Protein AF-B8JFE0-F1 (afdb_monomer)

pLDDT: mean 87.52, std 11.38, range [39.78, 98.44]

Sequence (360 aa):
MHTDAPRPRDGLAARLRAAPGTVALAAADLAVFGWVAAHGSTTDPALLARMGALDHARVWDGEPWRLLTAAFLHVGPVHLVWNLAFGVPLCALVERAIGTRRFLAVYVASALGGSAASMLAAMPMSAGASGALFGVAGAMLALYRRAVGSWRAFLASRDIILNGILLVGFALAGLFLPIDGWAHAGGLATGAWLGWIASRPAPRRARAWLPPAAALGLAIALALRPDPRWAANRSELEAMHAALRDGDRTRARAVLDAARARGNDAAGLPYYEGLLLAQEGDLDGALERLRPLASAAQGPAGEEARRALAAVAKRLGVLLVVGDGRPPDPARGRALLDEACGAGDADACRLAADAAALDR

Secondary structure (DSSP, 8-state):
----PPPP---HHHHHHT-HHHHHHHHHHHHHHHHHHHTS-TT-HHHHHHHT-EEHHHHHTT-TTHHHHGGG--SHHHHHHHHHHHHHHHHHHHHHHH-HHHHHHHHHHHHHHHHHHHHHTT-SEE-STHHHHHHHHHHHHHHHHHHT-SHHHHHT-HHHHHHHHHHHHHHHGGGTS---HHHHHHHHHHHHHHHHHHTSPS---GGGGHHHHHHHHHHHHHHTSPPHHHHHHHHHHHHHHHHHHTT-HHHHHHHHHHHHHTT---TTHHHHHHHHHHHHT-HHHHHHHHHHHHHH--SHHHHHHHHHHHHHHHHHHHHHHHTSSS---HHHHHHHHHHHHHTT-HHHHHHHHHHHHHT-

Structure (mmCIF, N/CA/C/O backbone):
data_AF-B8JFE0-F1
#
_entry.id   AF-B8JFE0-F1
#
loop_
_atom_site.group_PDB
_atom_site.id
_atom_site.type_symbol
_atom_site.label_atom_id
_atom_site.label_alt_id
_atom_site.label_comp_id
_atom_site.label_asym_id
_atom_site.label_entity_id
_atom_site.label_seq_id
_atom_site.pdbx_PDB_ins_code
_atom_site.Cartn_x
_atom_site.Cartn_y
_atom_site.Cartn_z
_atom_site.occupancy
_atom_site.B_iso_or_equiv
_atom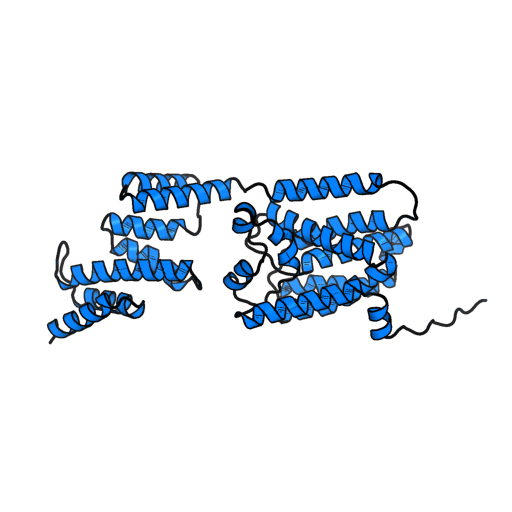_site.auth_seq_id
_atom_site.auth_comp_id
_atom_site.auth_asym_id
_atom_site.auth_atom_id
_atom_site.pdbx_PDB_model_num
ATOM 1 N N . MET A 1 1 ? -17.675 -7.579 53.987 1.00 41.12 1 MET A N 1
ATOM 2 C CA . MET A 1 1 ? -16.436 -7.826 53.221 1.00 41.12 1 MET A CA 1
ATOM 3 C C . MET A 1 1 ? -16.768 -8.875 52.160 1.00 41.12 1 MET A C 1
ATOM 5 O O . MET A 1 1 ? -16.726 -10.059 52.451 1.00 41.12 1 MET A O 1
ATOM 9 N N . HIS A 1 2 ? -17.264 -8.451 50.991 1.00 39.78 2 HIS A N 1
ATOM 10 C CA . HIS A 1 2 ? -17.581 -9.361 49.881 1.00 39.78 2 HIS A CA 1
ATOM 11 C C . HIS A 1 2 ? -16.286 -9.639 49.119 1.00 39.78 2 HIS A C 1
ATOM 13 O O . HIS A 1 2 ? -15.780 -8.782 48.400 1.00 39.78 2 HIS A O 1
ATOM 19 N N . THR A 1 3 ? -15.708 -10.813 49.345 1.00 49.62 3 THR A N 1
ATOM 20 C CA . THR A 1 3 ? -14.633 -11.346 48.515 1.00 49.62 3 THR A CA 1
ATOM 21 C C . THR A 1 3 ? -15.258 -11.826 47.208 1.00 49.62 3 THR A C 1
ATOM 23 O O . THR A 1 3 ? -15.796 -12.931 47.154 1.00 49.62 3 THR A O 1
ATOM 26 N N . ASP A 1 4 ? -15.229 -10.990 46.170 1.00 46.38 4 ASP A N 1
ATOM 27 C CA . ASP A 1 4 ? -15.515 -11.448 44.811 1.00 46.38 4 ASP A CA 1
ATOM 28 C C . ASP A 1 4 ? -14.480 -12.520 44.453 1.00 46.38 4 ASP A C 1
ATOM 30 O O . ASP A 1 4 ? -13.284 -12.243 44.315 1.00 46.38 4 ASP A O 1
ATOM 34 N N . ALA A 1 5 ? -14.935 -13.767 44.348 1.00 41.25 5 ALA A N 1
ATOM 35 C CA . ALA A 1 5 ? -14.116 -14.856 43.846 1.00 41.25 5 ALA A CA 1
ATOM 36 C C . ALA A 1 5 ? -13.637 -14.507 42.422 1.00 41.25 5 ALA A C 1
ATOM 38 O O . ALA A 1 5 ? -14.425 -13.994 41.618 1.00 41.25 5 ALA A O 1
ATOM 39 N N . PRO A 1 6 ? -12.366 -14.771 42.068 1.00 42.66 6 PRO A N 1
ATOM 40 C CA . PRO A 1 6 ? -11.878 -14.512 40.722 1.00 42.66 6 PRO A CA 1
ATOM 41 C C . PRO A 1 6 ? -12.702 -15.333 39.724 1.00 42.66 6 PRO A C 1
ATOM 43 O O . PRO A 1 6 ? -12.689 -16.563 39.761 1.00 42.66 6 PRO A O 1
ATOM 46 N N . ARG A 1 7 ? -13.436 -14.650 38.833 1.00 51.69 7 ARG A N 1
ATOM 47 C CA . ARG A 1 7 ? -14.183 -15.309 37.752 1.00 51.69 7 ARG A CA 1
ATOM 48 C C . ARG A 1 7 ? -13.226 -16.201 36.948 1.00 51.69 7 ARG A C 1
ATOM 50 O O . ARG A 1 7 ? -12.100 -15.762 36.681 1.00 51.69 7 ARG A O 1
ATOM 57 N N . PRO A 1 8 ? -13.647 -17.416 36.546 1.00 47.94 8 PRO A N 1
ATOM 58 C CA . PRO A 1 8 ? -12.818 -18.283 35.726 1.00 47.94 8 PRO A CA 1
ATOM 59 C C . PRO A 1 8 ? -12.344 -17.508 34.497 1.00 47.94 8 PRO A C 1
ATOM 61 O O . PRO A 1 8 ? -13.129 -16.844 33.821 1.00 47.94 8 PRO A O 1
ATOM 64 N N . ARG A 1 9 ? -11.034 -17.533 34.238 1.00 59.94 9 ARG A N 1
ATOM 65 C CA . ARG A 1 9 ? -10.477 -16.917 33.034 1.00 59.94 9 ARG A CA 1
ATOM 66 C C . ARG A 1 9 ? -11.012 -17.698 31.842 1.00 59.94 9 ARG A C 1
ATOM 68 O O . ARG A 1 9 ? -10.552 -18.809 31.600 1.00 59.94 9 ARG A O 1
ATOM 75 N N . ASP A 1 10 ? -11.954 -17.112 31.111 1.00 63.09 10 ASP A N 1
ATOM 76 C CA . ASP A 1 10 ? -12.441 -17.679 29.856 1.00 63.09 10 ASP A CA 1
ATOM 77 C C . ASP A 1 10 ? -11.250 -18.072 28.974 1.00 63.09 10 ASP A C 1
ATOM 79 O O . ASP A 1 10 ? -10.395 -17.231 28.661 1.00 63.09 10 ASP A O 1
ATOM 83 N N . GLY A 1 11 ? -11.182 -19.351 28.597 1.00 70.00 11 GLY A N 1
ATOM 84 C CA . GLY A 1 11 ? -10.153 -19.862 27.696 1.00 70.00 11 GLY A CA 1
ATOM 85 C C . GLY A 1 11 ? -10.197 -19.155 26.338 1.00 70.00 11 GLY A C 1
ATOM 86 O O . GLY A 1 11 ? -11.221 -18.584 25.952 1.00 70.00 11 GLY A O 1
ATOM 87 N N . LEU A 1 12 ? -9.098 -19.212 25.577 1.00 66.06 12 LEU A N 1
ATOM 88 C CA . LEU A 1 12 ? -8.983 -18.568 24.259 1.00 66.06 12 LEU A CA 1
ATOM 89 C C . LEU A 1 12 ? -10.185 -18.880 23.344 1.00 66.06 12 LEU A C 1
ATOM 91 O O . LEU A 1 12 ? -10.749 -17.978 22.734 1.00 66.06 12 LEU A O 1
ATOM 95 N N . ALA A 1 13 ? -10.654 -20.131 23.336 1.00 67.12 13 ALA A N 1
ATOM 96 C CA . ALA A 1 13 ? -11.810 -20.562 22.548 1.00 67.12 13 ALA A CA 1
ATOM 97 C C . ALA A 1 13 ? -13.146 -19.914 22.968 1.00 67.12 13 ALA A C 1
ATOM 99 O O . ALA A 1 13 ? -14.022 -19.705 22.131 1.00 67.12 13 ALA A O 1
ATOM 100 N N . ALA A 1 14 ? -13.342 -19.599 24.251 1.00 70.56 14 ALA A N 1
ATOM 101 C CA . ALA A 1 14 ? -14.526 -18.871 24.716 1.00 70.56 14 ALA A CA 1
ATOM 102 C C . ALA A 1 14 ? -14.433 -17.383 24.338 1.00 70.56 14 ALA A C 1
ATOM 104 O O . ALA A 1 14 ? -15.404 -16.794 23.865 1.00 70.56 14 ALA A O 1
ATOM 105 N N . ARG A 1 15 ? -13.228 -16.805 24.434 1.00 69.94 15 ARG A N 1
ATOM 106 C CA . ARG A 1 15 ? -12.948 -15.420 24.022 1.00 69.94 15 ARG A CA 1
ATOM 107 C C . ARG A 1 15 ? -13.148 -15.187 22.525 1.00 69.94 15 ARG A C 1
ATOM 109 O O . ARG A 1 15 ? -13.632 -14.118 22.166 1.00 69.94 15 ARG A O 1
ATOM 116 N N . LEU A 1 16 ? -12.790 -16.162 21.684 1.00 68.38 16 LEU A N 1
ATOM 117 C CA . LEU A 1 16 ? -12.987 -16.107 20.230 1.00 68.38 16 LEU A CA 1
ATOM 118 C C . LEU A 1 16 ? -14.453 -16.318 19.834 1.00 68.38 16 LEU A C 1
ATOM 120 O O . LEU A 1 16 ? -14.954 -15.609 18.970 1.00 68.38 16 LEU A O 1
ATOM 124 N N . ARG A 1 17 ? -15.182 -17.217 20.513 1.00 76.88 17 ARG A N 1
ATOM 125 C CA . ARG A 1 17 ? -16.634 -17.381 20.298 1.00 76.88 17 ARG A CA 1
ATOM 126 C C . ARG A 1 17 ? -17.432 -16.115 20.620 1.00 76.88 17 ARG A C 1
ATOM 128 O O . ARG A 1 17 ? -18.452 -15.863 19.991 1.00 76.88 17 ARG A O 1
ATOM 135 N N . ALA A 1 18 ? -16.945 -15.302 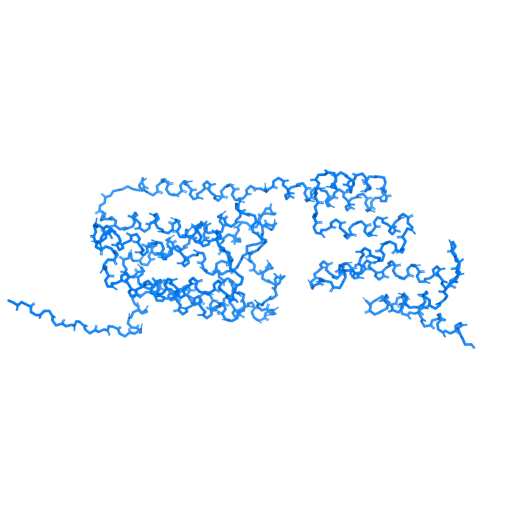21.554 1.00 81.62 18 ALA A N 1
ATOM 136 C CA . ALA A 1 18 ? -17.520 -14.001 21.887 1.00 81.62 18 ALA A CA 1
ATOM 137 C C . ALA A 1 18 ? -17.062 -12.846 20.964 1.00 81.62 18 ALA A C 1
ATOM 139 O O . ALA A 1 18 ? -17.432 -11.701 21.216 1.00 81.62 18 ALA A O 1
ATOM 140 N N . ALA A 1 19 ? -16.252 -13.117 19.932 1.00 93.06 19 ALA A N 1
ATOM 141 C CA . ALA A 1 19 ? -15.690 -12.118 19.017 1.00 93.06 19 ALA A CA 1
ATOM 142 C C . ALA A 1 19 ? -15.761 -12.578 17.537 1.00 93.06 19 ALA A C 1
ATOM 144 O O . ALA A 1 19 ? -14.727 -12.774 16.889 1.00 93.06 19 ALA A O 1
ATOM 145 N N . PRO A 1 20 ? -16.972 -12.809 16.990 1.00 95.50 20 PRO A N 1
ATOM 146 C CA . PRO A 1 20 ? -17.143 -13.359 15.645 1.00 95.50 20 PRO A CA 1
ATOM 147 C C . PRO A 1 20 ? -16.602 -12.448 14.533 1.00 95.50 20 PRO A C 1
ATOM 149 O O . PRO A 1 20 ? -16.110 -12.955 13.529 1.00 95.50 20 PRO A O 1
ATOM 152 N N . GLY A 1 21 ? -16.652 -11.122 14.696 1.00 97.00 21 GLY A N 1
ATOM 153 C CA . GLY A 1 21 ? -16.092 -10.181 13.725 1.00 97.00 21 GLY A CA 1
ATOM 154 C C . GLY A 1 21 ? -14.573 -10.292 13.634 1.00 97.00 21 GLY A C 1
ATOM 155 O O . GLY A 1 21 ? -14.020 -10.310 12.541 1.00 97.00 21 GLY A O 1
ATOM 156 N N . THR A 1 22 ? -13.903 -10.438 14.775 1.00 96.94 22 THR A N 1
ATOM 157 C CA . THR A 1 22 ? -12.457 -10.662 14.855 1.00 96.94 22 THR A CA 1
ATOM 158 C C . THR A 1 22 ? -12.059 -11.958 14.155 1.00 96.94 22 THR A C 1
ATOM 160 O O . THR A 1 22 ? -11.107 -11.968 13.379 1.00 96.94 22 THR A O 1
ATOM 163 N N . VAL A 1 23 ? -12.801 -13.045 14.393 1.00 96.12 23 VAL A N 1
ATOM 164 C CA . VAL A 1 23 ? -12.556 -14.333 13.726 1.00 96.12 23 VAL A CA 1
ATOM 165 C C . VAL A 1 23 ? -12.758 -14.212 12.215 1.00 96.12 23 VAL A C 1
ATOM 167 O O . VAL A 1 23 ? -11.938 -14.720 11.456 1.00 96.12 23 VAL A O 1
ATOM 170 N N . ALA A 1 24 ? -13.806 -13.513 11.772 1.00 97.31 24 ALA A N 1
ATOM 171 C CA . ALA A 1 24 ? -14.071 -13.300 10.352 1.00 97.31 24 ALA A CA 1
ATOM 172 C C . ALA A 1 24 ? -12.956 -12.498 9.658 1.00 97.31 24 ALA A C 1
ATOM 174 O O . ALA A 1 24 ? -12.540 -12.872 8.565 1.00 97.31 24 ALA A O 1
ATOM 175 N N . LEU A 1 25 ? -12.441 -11.441 10.297 1.00 98.06 25 LEU A N 1
ATOM 176 C CA . LEU A 1 25 ? -11.322 -10.654 9.765 1.00 98.06 25 LEU A CA 1
ATOM 177 C C . LEU A 1 25 ? -10.040 -11.489 9.670 1.00 98.06 25 LEU A C 1
ATOM 179 O O . LEU A 1 25 ? -9.431 -11.541 8.609 1.00 98.06 25 LEU A O 1
ATOM 183 N N . ALA A 1 26 ? -9.688 -12.226 10.728 1.00 97.44 26 ALA A N 1
ATOM 184 C CA . ALA A 1 26 ? -8.517 -13.103 10.712 1.00 97.44 26 ALA A CA 1
ATOM 185 C C . ALA A 1 26 ? -8.624 -14.207 9.644 1.00 97.44 26 ALA A C 1
ATOM 187 O O . ALA A 1 26 ? -7.642 -14.535 8.980 1.00 97.44 26 ALA A O 1
ATOM 188 N N . ALA A 1 27 ? -9.819 -14.775 9.457 1.00 97.81 27 ALA A N 1
ATOM 189 C CA . ALA A 1 27 ? -10.074 -15.748 8.399 1.00 97.81 27 ALA A CA 1
ATOM 190 C C . ALA A 1 27 ? -9.943 -15.122 7.001 1.00 97.81 27 ALA A C 1
ATOM 192 O O . ALA A 1 27 ? -9.392 -15.762 6.107 1.00 97.81 27 ALA A O 1
ATOM 193 N N . ALA A 1 28 ? -10.405 -13.881 6.817 1.00 98.31 28 ALA A N 1
ATOM 194 C CA . ALA A 1 28 ? -10.238 -13.147 5.566 1.00 98.31 28 ALA A CA 1
ATOM 195 C C . ALA A 1 28 ? -8.756 -12.879 5.261 1.00 98.31 28 ALA A C 1
ATOM 197 O O . ALA A 1 28 ? -8.324 -13.148 4.144 1.00 98.31 28 ALA A O 1
ATOM 198 N N . ASP A 1 29 ? -7.966 -12.446 6.249 1.00 98.19 29 ASP A N 1
ATOM 199 C CA . ASP A 1 29 ? -6.522 -12.224 6.088 1.00 98.19 29 ASP A CA 1
ATOM 200 C C . ASP A 1 29 ? -5.792 -13.512 5.679 1.00 98.19 29 ASP A C 1
ATOM 202 O O . ASP A 1 29 ? -4.992 -13.511 4.743 1.00 98.19 29 ASP A O 1
ATOM 206 N N . LEU A 1 30 ? -6.106 -14.637 6.334 1.00 98.44 30 LEU A N 1
ATOM 207 C CA . LEU A 1 30 ? -5.549 -15.950 5.991 1.00 98.44 30 LEU A CA 1
ATOM 208 C C . LEU A 1 30 ? -5.950 -16.396 4.578 1.00 98.44 30 LEU A C 1
ATOM 210 O O . LEU A 1 30 ? -5.107 -16.893 3.830 1.00 98.44 30 LEU A O 1
ATOM 214 N N . ALA A 1 31 ? -7.219 -16.219 4.205 1.00 98.44 31 ALA A N 1
ATOM 215 C CA . ALA A 1 31 ? -7.728 -16.607 2.893 1.00 98.44 31 ALA A CA 1
ATOM 216 C C . ALA A 1 31 ? -7.100 -15.772 1.768 1.00 98.44 31 ALA A C 1
ATOM 218 O O . ALA A 1 31 ? -6.641 -16.331 0.773 1.00 98.44 31 ALA A O 1
ATOM 219 N N . VAL A 1 32 ? -7.029 -14.448 1.940 1.00 98.31 32 VAL A N 1
ATOM 220 C CA . VAL A 1 32 ? -6.398 -13.540 0.973 1.00 98.31 32 VAL A CA 1
ATOM 221 C C . VAL A 1 32 ? -4.905 -13.833 0.866 1.00 98.31 32 VAL A C 1
ATOM 223 O O . VAL A 1 32 ? -4.391 -13.937 -0.245 1.00 98.31 32 VAL A O 1
ATOM 226 N N . PHE A 1 33 ? -4.208 -14.050 1.984 1.00 98.31 33 PHE A N 1
ATOM 227 C CA . PHE A 1 33 ? -2.795 -14.422 1.948 1.00 98.31 33 PHE A CA 1
ATOM 228 C C . PHE A 1 33 ? -2.559 -15.743 1.207 1.00 98.31 33 PHE A C 1
ATOM 230 O O . PHE A 1 33 ? -1.674 -15.816 0.356 1.00 98.31 33 PHE A O 1
ATOM 237 N N . GLY A 1 34 ? -3.373 -16.768 1.481 1.00 98.25 34 GLY A N 1
ATOM 238 C CA . GLY A 1 34 ? -3.313 -18.048 0.773 1.00 98.25 34 GLY A CA 1
ATOM 239 C C . GLY A 1 34 ? -3.573 -17.897 -0.727 1.00 98.25 34 GLY A C 1
ATOM 240 O O . GLY A 1 34 ? -2.874 -18.501 -1.539 1.00 98.25 34 GLY A O 1
ATOM 241 N N . TRP A 1 35 ? -4.521 -17.038 -1.107 1.00 98.00 35 TRP A N 1
ATOM 242 C CA . TRP A 1 35 ? -4.798 -16.728 -2.506 1.00 98.00 35 TRP A CA 1
ATOM 243 C C . TRP A 1 35 ? -3.618 -16.030 -3.196 1.00 98.00 35 TRP A C 1
ATOM 245 O O . TRP A 1 35 ? -3.235 -16.444 -4.288 1.00 98.00 35 TRP A O 1
ATOM 255 N N . VAL A 1 36 ? -2.982 -15.038 -2.562 1.00 97.69 36 VAL A N 1
ATOM 256 C CA . VAL A 1 36 ? -1.777 -14.385 -3.110 1.00 97.69 36 VAL A CA 1
ATOM 257 C C . VAL A 1 36 ? -0.631 -15.389 -3.251 1.00 97.69 36 VAL A C 1
ATOM 259 O O . VAL A 1 36 ? -0.017 -15.457 -4.313 1.00 97.69 36 VAL A O 1
ATOM 262 N N . ALA A 1 37 ? -0.381 -16.203 -2.220 1.00 97.50 37 ALA A N 1
ATOM 263 C CA . ALA A 1 37 ? 0.673 -17.218 -2.225 1.00 97.50 37 ALA A CA 1
ATOM 264 C C . ALA A 1 37 ? 0.486 -18.271 -3.332 1.00 97.50 37 ALA A C 1
ATOM 266 O O . ALA A 1 37 ? 1.465 -18.782 -3.869 1.00 97.50 37 ALA A O 1
ATOM 267 N N . ALA A 1 38 ? -0.760 -18.565 -3.718 1.00 97.75 38 ALA A N 1
ATOM 268 C CA . ALA A 1 38 ? -1.062 -19.462 -4.832 1.00 97.75 38 ALA A CA 1
ATOM 269 C C . ALA A 1 38 ? -0.737 -18.863 -6.218 1.00 97.75 38 ALA A C 1
ATOM 271 O O . ALA A 1 38 ? -0.628 -19.610 -7.187 1.00 97.75 38 ALA A O 1
ATOM 272 N N . HIS A 1 39 ? -0.576 -17.538 -6.326 1.00 95.56 39 HIS A N 1
ATOM 273 C CA . HIS A 1 39 ? -0.304 -16.824 -7.584 1.00 95.56 39 HIS A CA 1
ATOM 274 C C . HIS A 1 39 ? 1.134 -16.288 -7.691 1.00 95.56 39 HIS A C 1
ATOM 276 O O . HIS A 1 39 ? 1.473 -15.646 -8.687 1.00 95.56 39 HIS A O 1
ATOM 282 N N . GLY A 1 40 ? 1.982 -16.529 -6.687 1.00 93.25 40 GLY A N 1
ATOM 283 C CA . GLY A 1 40 ? 3.392 -16.146 -6.700 1.00 93.25 40 GLY A CA 1
ATOM 284 C C . GLY A 1 40 ? 3.927 -15.758 -5.323 1.00 93.25 40 GLY A C 1
ATOM 285 O O . GLY A 1 40 ? 3.359 -16.098 -4.286 1.00 93.25 40 GLY A O 1
ATOM 286 N N . SER A 1 41 ? 5.051 -15.039 -5.307 1.00 93.00 41 SER A N 1
ATOM 287 C CA . SER A 1 41 ? 5.681 -14.627 -4.053 1.00 93.00 41 SER A CA 1
ATOM 288 C C . SER A 1 41 ? 4.877 -13.535 -3.346 1.00 93.00 41 SER A C 1
ATOM 290 O O . SER A 1 41 ? 4.704 -12.439 -3.868 1.00 93.00 41 SER A O 1
ATOM 292 N N . THR A 1 42 ? 4.493 -13.771 -2.090 1.00 93.50 42 THR A N 1
ATOM 293 C CA . THR A 1 42 ? 3.857 -12.760 -1.217 1.00 93.50 42 THR A CA 1
ATOM 294 C C . THR A 1 42 ? 4.773 -11.585 -0.850 1.00 93.50 42 THR A C 1
ATOM 296 O O . THR A 1 42 ? 4.348 -10.673 -0.147 1.00 93.50 42 THR A O 1
ATOM 299 N N . THR A 1 43 ? 6.041 -11.618 -1.269 1.00 91.31 43 THR A N 1
ATOM 300 C CA . THR A 1 43 ? 6.989 -10.505 -1.128 1.00 91.31 43 THR A CA 1
ATOM 301 C C . THR A 1 43 ? 7.239 -9.765 -2.442 1.00 91.31 43 THR A C 1
ATOM 303 O O . THR A 1 43 ? 7.965 -8.778 -2.418 1.00 91.31 43 THR A O 1
ATOM 306 N N . ASP A 1 44 ? 6.653 -10.202 -3.567 1.00 86.12 44 ASP A N 1
ATOM 307 C CA . ASP A 1 44 ? 6.744 -9.509 -4.858 1.00 86.12 44 ASP A CA 1
ATOM 308 C C . ASP A 1 44 ? 5.833 -8.262 -4.864 1.00 86.12 44 ASP A C 1
ATOM 310 O O . ASP A 1 44 ? 4.601 -8.399 -4.839 1.00 86.12 44 ASP A O 1
ATOM 314 N N . PRO A 1 45 ? 6.398 -7.039 -4.936 1.00 84.50 45 PRO A N 1
ATOM 315 C CA . PRO A 1 45 ? 5.619 -5.806 -4.988 1.00 84.50 45 PRO A CA 1
ATOM 316 C C . PRO A 1 45 ? 4.669 -5.742 -6.188 1.00 84.50 45 PRO A C 1
ATOM 318 O O . PRO A 1 45 ? 3.556 -5.237 -6.058 1.00 84.50 45 PRO A O 1
ATOM 321 N N . ALA A 1 46 ? 5.067 -6.284 -7.344 1.00 83.69 46 ALA A N 1
ATOM 322 C CA . ALA A 1 46 ? 4.252 -6.240 -8.553 1.00 83.69 46 ALA A CA 1
ATOM 323 C C . ALA A 1 46 ? 3.016 -7.138 -8.420 1.00 83.69 46 ALA A C 1
ATOM 325 O O . ALA A 1 46 ? 1.917 -6.745 -8.821 1.00 83.69 46 ALA A O 1
ATOM 326 N N . LEU A 1 47 ? 3.169 -8.333 -7.838 1.00 86.94 47 LEU A N 1
ATOM 327 C CA . LEU A 1 47 ? 2.039 -9.193 -7.499 1.00 86.94 47 LEU A CA 1
ATOM 328 C C . LEU A 1 47 ? 1.103 -8.500 -6.506 1.00 86.94 47 LEU A C 1
ATOM 330 O O . LEU A 1 47 ? -0.091 -8.410 -6.776 1.00 86.94 47 LEU A O 1
ATOM 334 N N . LEU A 1 48 ? 1.621 -7.957 -5.403 1.00 93.62 48 LEU A N 1
ATOM 335 C CA . LEU A 1 48 ? 0.803 -7.264 -4.401 1.00 93.62 48 LEU A CA 1
ATOM 336 C C . LEU A 1 48 ? 0.037 -6.071 -4.999 1.00 93.62 48 LEU A C 1
ATOM 338 O O . LEU A 1 48 ? -1.163 -5.921 -4.752 1.00 93.62 48 LEU A O 1
ATOM 342 N N . ALA A 1 49 ? 0.684 -5.271 -5.851 1.00 90.62 49 ALA A N 1
ATOM 343 C CA . ALA A 1 49 ? 0.038 -4.190 -6.589 1.00 90.62 49 ALA A CA 1
ATOM 344 C C . ALA A 1 49 ? -1.082 -4.714 -7.503 1.00 90.62 49 ALA A C 1
ATOM 346 O O . ALA A 1 49 ? -2.174 -4.141 -7.532 1.00 90.62 49 ALA A O 1
ATOM 347 N N . ARG A 1 50 ? -0.884 -5.838 -8.209 1.00 92.69 50 ARG A N 1
ATOM 348 C CA . ARG A 1 50 ? -1.959 -6.485 -8.988 1.00 92.69 50 ARG A CA 1
ATOM 349 C C . ARG A 1 50 ? -3.117 -6.957 -8.111 1.00 92.69 50 ARG A C 1
ATOM 351 O O . ARG A 1 50 ? -4.263 -6.742 -8.492 1.00 92.69 50 ARG A O 1
ATOM 358 N N . MET A 1 51 ? -2.818 -7.511 -6.940 1.00 95.31 51 MET A N 1
ATOM 359 C CA . MET A 1 51 ? -3.796 -8.104 -6.023 1.00 95.31 51 MET A CA 1
ATOM 360 C C . MET A 1 51 ? -4.560 -7.090 -5.157 1.00 95.31 51 MET A C 1
ATOM 362 O O . MET A 1 51 ? -5.455 -7.482 -4.412 1.00 95.31 51 MET A O 1
ATOM 366 N N . GLY A 1 52 ? -4.258 -5.792 -5.269 1.00 96.38 52 GLY A N 1
ATOM 367 C CA . GLY A 1 52 ? -5.038 -4.730 -4.623 1.00 96.38 52 GLY A CA 1
ATOM 368 C C . GLY A 1 52 ? -4.336 -4.012 -3.472 1.00 96.38 52 GLY A C 1
ATOM 369 O O . GLY A 1 52 ? -5.027 -3.434 -2.631 1.00 96.38 52 GLY A O 1
ATOM 370 N N . ALA A 1 53 ? -2.998 -4.046 -3.412 1.00 96.31 53 ALA A N 1
ATOM 371 C CA . ALA A 1 53 ? -2.234 -3.206 -2.489 1.00 96.31 53 ALA A CA 1
ATOM 372 C C . ALA A 1 53 ? -2.532 -1.723 -2.751 1.00 96.31 53 ALA A C 1
ATOM 374 O O . ALA A 1 53 ? -2.992 -1.350 -3.838 1.00 96.31 53 ALA A O 1
ATOM 375 N N . LEU A 1 54 ? -2.281 -0.871 -1.760 1.00 96.19 54 LEU A N 1
ATOM 376 C CA . LEU A 1 54 ? -2.485 0.567 -1.872 1.00 96.19 54 LEU A CA 1
ATOM 377 C C . LEU A 1 54 ? -1.370 1.165 -2.731 1.00 96.19 54 LEU A C 1
ATOM 379 O O . LEU A 1 54 ? -0.390 1.697 -2.225 1.00 96.19 54 LEU A O 1
ATOM 383 N N . ASP A 1 55 ? -1.521 1.002 -4.037 1.00 92.06 55 ASP A N 1
ATOM 384 C CA . ASP A 1 55 ? -0.718 1.625 -5.077 1.00 92.06 55 ASP A CA 1
ATOM 385 C C . ASP A 1 55 ? -1.360 2.970 -5.430 1.00 92.06 55 ASP A C 1
ATOM 387 O O . ASP A 1 55 ? -2.522 3.028 -5.847 1.00 92.06 55 ASP A O 1
ATOM 391 N N . HIS A 1 56 ? -0.613 4.051 -5.215 1.00 90.19 56 HIS A N 1
ATOM 392 C CA . HIS A 1 56 ? -1.143 5.407 -5.302 1.00 90.19 56 HIS A CA 1
ATOM 393 C C . HIS A 1 56 ? -1.509 5.809 -6.726 1.00 90.19 56 HIS A C 1
ATOM 395 O O . HIS A 1 56 ? -2.577 6.381 -6.951 1.00 90.19 56 HIS A O 1
ATOM 401 N N . ALA A 1 57 ? -0.659 5.437 -7.681 1.00 85.12 57 ALA A N 1
ATOM 402 C CA . ALA A 1 57 ? -0.899 5.651 -9.097 1.00 85.12 57 ALA A CA 1
ATOM 403 C C . ALA A 1 57 ? -2.223 5.012 -9.518 1.00 85.12 57 ALA A C 1
ATOM 405 O O . ALA A 1 57 ? -3.095 5.682 -10.072 1.00 85.12 57 ALA A O 1
ATOM 406 N N . ARG A 1 58 ? -2.427 3.743 -9.146 1.00 89.38 58 ARG A N 1
ATOM 407 C CA . ARG A 1 58 ? -3.646 3.009 -9.505 1.00 89.38 58 ARG A CA 1
ATOM 408 C C . ARG A 1 58 ? -4.895 3.567 -8.831 1.00 89.38 58 ARG A C 1
ATOM 410 O O . ARG A 1 58 ? -5.956 3.590 -9.449 1.00 89.38 58 ARG A O 1
ATOM 417 N N . VAL A 1 59 ? -4.798 4.062 -7.594 1.00 92.94 59 VAL A N 1
ATOM 418 C CA . VAL A 1 59 ? -5.926 4.768 -6.959 1.00 92.94 59 VAL A CA 1
ATOM 419 C C . VAL A 1 59 ? -6.324 5.995 -7.779 1.00 92.94 59 VAL A C 1
ATOM 421 O O . VAL A 1 59 ? -7.506 6.174 -8.077 1.00 92.94 59 VAL A O 1
ATOM 424 N N . TRP A 1 60 ? -5.351 6.810 -8.188 1.00 90.81 60 TRP A N 1
ATOM 425 C CA . TRP A 1 60 ? -5.591 7.997 -9.012 1.00 90.81 60 TRP A CA 1
ATOM 426 C C . TRP A 1 60 ? -5.987 7.685 -10.462 1.00 90.81 60 TRP A C 1
ATOM 428 O O . TRP A 1 60 ? -6.536 8.561 -11.131 1.00 90.81 60 TRP A O 1
ATOM 438 N N . ASP A 1 61 ? -5.757 6.458 -10.934 1.00 88.25 61 ASP A N 1
ATOM 439 C CA . ASP A 1 61 ? -6.256 5.923 -12.211 1.00 88.25 61 ASP A CA 1
ATOM 440 C C . ASP A 1 61 ? -7.666 5.308 -12.102 1.00 88.25 61 ASP A C 1
ATOM 442 O O . ASP A 1 61 ? -8.170 4.710 -13.051 1.00 88.25 61 ASP A O 1
ATOM 446 N N . GLY A 1 62 ? -8.345 5.487 -10.965 1.00 90.81 62 GLY A N 1
ATOM 447 C CA . GLY A 1 62 ? -9.739 5.077 -10.798 1.00 90.81 62 GLY A CA 1
ATOM 448 C C . GLY A 1 62 ? -9.923 3.745 -10.081 1.00 90.81 62 GLY A C 1
ATOM 449 O O . GLY A 1 62 ? -10.984 3.138 -10.216 1.00 90.81 62 GLY A O 1
ATOM 450 N N . GLU A 1 63 ? -8.947 3.319 -9.270 1.00 95.88 63 GLU A N 1
ATOM 451 C CA . GLU A 1 63 ? -9.035 2.113 -8.439 1.00 95.88 63 GLU A CA 1
ATOM 452 C C . GLU A 1 63 ? -9.228 2.393 -6.927 1.00 95.88 63 GLU A C 1
ATOM 454 O O . GLU A 1 63 ? -8.434 1.934 -6.098 1.00 95.88 63 GLU A O 1
ATOM 459 N N . PRO A 1 64 ? -10.284 3.120 -6.494 1.00 96.25 64 PRO A N 1
ATOM 460 C CA . PRO A 1 64 ? -10.448 3.553 -5.102 1.00 96.25 64 PRO A CA 1
ATOM 461 C C . PRO A 1 64 ? -10.705 2.404 -4.117 1.00 96.25 64 PRO A C 1
ATOM 463 O O . PRO A 1 64 ? -10.526 2.574 -2.912 1.00 96.25 64 PRO A O 1
ATOM 466 N N . TRP A 1 65 ? -11.103 1.218 -4.594 1.00 97.19 65 TRP A N 1
ATOM 467 C CA . TRP A 1 65 ? -11.288 0.034 -3.744 1.00 97.19 65 TRP A CA 1
ATOM 468 C C . TRP A 1 65 ? -9.994 -0.396 -3.040 1.00 97.19 65 TRP A C 1
ATOM 470 O O . TRP A 1 65 ? -10.061 -1.008 -1.972 1.00 97.19 65 TRP A O 1
ATOM 480 N N . ARG A 1 66 ? -8.828 0.002 -3.571 1.00 97.62 66 ARG A N 1
ATOM 481 C CA . ARG A 1 66 ? -7.507 -0.205 -2.958 1.00 97.62 66 ARG A CA 1
ATOM 482 C C . ARG A 1 66 ? -7.384 0.380 -1.560 1.00 97.62 66 ARG A C 1
ATOM 484 O O . ARG A 1 66 ? -6.683 -0.194 -0.733 1.00 97.62 66 ARG A O 1
ATOM 491 N N . LEU A 1 67 ? -8.127 1.453 -1.266 1.00 97.38 67 LEU A N 1
ATOM 492 C CA . LEU A 1 67 ? -8.194 2.048 0.071 1.00 97.38 67 LEU A CA 1
ATOM 493 C C . LEU A 1 67 ? -8.648 1.043 1.139 1.00 97.38 67 LEU A C 1
ATOM 495 O O . LEU A 1 67 ? -8.297 1.204 2.306 1.00 97.38 67 LEU A O 1
ATOM 499 N N . LEU A 1 68 ? -9.424 0.023 0.754 1.00 97.69 68 LEU A N 1
ATOM 500 C CA . LEU A 1 68 ? -9.899 -1.020 1.658 1.00 97.69 68 LEU A CA 1
ATOM 501 C C . LEU A 1 68 ? -9.216 -2.371 1.420 1.00 97.69 68 LEU A C 1
ATOM 503 O O . LEU A 1 68 ? -8.856 -3.032 2.391 1.00 97.69 68 LEU A O 1
ATOM 507 N N . THR A 1 69 ? -9.019 -2.797 0.168 1.00 97.56 69 THR A N 1
ATOM 508 C CA . THR A 1 69 ? -8.448 -4.127 -0.124 1.00 97.56 69 THR A CA 1
ATOM 509 C C . THR A 1 69 ? -7.021 -4.282 0.394 1.00 97.56 69 THR A C 1
ATOM 511 O O . THR A 1 69 ? -6.649 -5.371 0.827 1.00 97.56 69 THR A O 1
ATOM 514 N N . ALA A 1 70 ? -6.247 -3.192 0.435 1.00 97.00 70 ALA A N 1
ATOM 515 C CA . ALA A 1 70 ? -4.888 -3.195 0.966 1.00 97.00 70 ALA A CA 1
ATOM 516 C C . ALA A 1 70 ? -4.805 -3.670 2.427 1.00 97.00 70 ALA A C 1
ATOM 518 O O . ALA A 1 70 ? -3.783 -4.228 2.823 1.00 97.00 70 ALA A O 1
ATOM 519 N N . ALA A 1 71 ? -5.884 -3.515 3.206 1.00 97.38 71 ALA A N 1
ATOM 520 C CA . ALA A 1 71 ? -5.944 -3.948 4.600 1.00 97.38 71 ALA A CA 1
ATOM 521 C C . ALA A 1 71 ? -5.949 -5.477 4.780 1.00 97.38 71 ALA A C 1
ATOM 523 O O . ALA A 1 71 ? -5.744 -5.938 5.894 1.00 97.38 71 ALA A O 1
ATOM 524 N N . PHE A 1 72 ? -6.173 -6.256 3.718 1.00 97.69 72 PHE A N 1
ATOM 525 C CA . PHE A 1 72 ? -6.215 -7.725 3.779 1.00 97.69 72 PHE A CA 1
ATOM 526 C C . PHE A 1 72 ? -4.985 -8.392 3.140 1.00 97.69 72 PHE A C 1
ATOM 528 O O . PHE A 1 72 ? -4.785 -9.601 3.252 1.00 97.69 72 PHE A O 1
ATOM 535 N N . LEU A 1 73 ? -4.133 -7.613 2.470 1.00 97.25 73 LEU A N 1
ATOM 536 C CA . LEU A 1 73 ? -2.896 -8.096 1.857 1.00 97.25 73 LEU A CA 1
ATOM 537 C C . LEU A 1 73 ? -1.742 -8.023 2.852 1.00 97.25 73 LEU A C 1
ATOM 539 O O . LEU A 1 73 ? -1.673 -7.090 3.638 1.00 97.25 73 LEU A O 1
ATOM 543 N N . HIS A 1 74 ? -0.807 -8.970 2.798 1.00 95.50 74 HIS A N 1
ATOM 544 C CA . HIS A 1 74 ? 0.335 -9.004 3.713 1.00 95.50 74 HIS A CA 1
ATOM 545 C C . HIS A 1 74 ? 1.636 -9.312 2.968 1.00 95.50 74 HIS A C 1
ATOM 547 O O . HIS A 1 74 ? 1.696 -10.222 2.142 1.00 95.50 74 HIS A O 1
ATOM 553 N N . VAL A 1 75 ? 2.683 -8.551 3.295 1.00 93.31 75 VAL A N 1
ATOM 554 C CA . VAL A 1 75 ? 4.031 -8.700 2.726 1.00 93.31 75 VAL A CA 1
ATOM 555 C C . VAL A 1 75 ? 4.778 -9.827 3.440 1.00 93.31 75 VAL A C 1
ATOM 557 O O . VAL A 1 75 ? 5.413 -9.617 4.473 1.00 93.31 75 VAL A O 1
ATOM 560 N N . GLY A 1 76 ? 4.698 -11.036 2.893 1.00 93.25 76 GLY A N 1
ATOM 561 C CA . GLY A 1 76 ? 5.357 -12.213 3.455 1.00 93.25 76 GLY A CA 1
ATOM 562 C C . GLY A 1 76 ? 4.701 -12.789 4.726 1.00 93.25 76 GLY A C 1
ATOM 563 O O . GLY A 1 76 ? 3.864 -12.152 5.374 1.00 93.25 76 GLY A O 1
ATOM 564 N N . PRO A 1 77 ? 5.091 -14.017 5.116 1.00 94.75 77 PRO A N 1
ATOM 565 C CA . PRO A 1 77 ? 4.444 -14.755 6.203 1.00 94.75 77 PRO A CA 1
ATOM 566 C C . PRO A 1 77 ? 4.702 -14.147 7.586 1.00 94.75 77 PRO A C 1
ATOM 568 O O . PRO A 1 77 ? 3.811 -14.156 8.432 1.00 94.75 77 PRO A O 1
ATOM 571 N N . VAL A 1 78 ? 5.891 -13.579 7.821 1.00 92.50 78 VAL A N 1
ATOM 572 C CA . VAL A 1 78 ? 6.232 -12.942 9.107 1.00 92.50 78 VAL A CA 1
ATOM 573 C C . VAL A 1 78 ? 5.301 -11.765 9.388 1.00 92.50 78 VAL A C 1
ATOM 575 O O . VAL A 1 78 ? 4.789 -11.642 10.498 1.00 92.50 78 VAL A O 1
ATOM 578 N N . HIS A 1 79 ? 5.022 -10.940 8.375 1.00 92.44 79 HIS A N 1
ATOM 579 C CA . HIS A 1 79 ? 4.130 -9.795 8.519 1.00 92.44 79 HIS A CA 1
ATOM 580 C C . HIS A 1 79 ? 2.694 -10.229 8.852 1.00 92.44 79 HIS A C 1
ATOM 582 O O . HIS A 1 79 ? 2.078 -9.656 9.754 1.00 92.44 79 HIS A O 1
ATOM 588 N N . LEU A 1 80 ? 2.177 -11.272 8.191 1.00 95.25 80 LEU A N 1
ATOM 589 C CA . LEU A 1 80 ? 0.863 -11.842 8.509 1.00 95.25 80 LEU A CA 1
ATOM 590 C C . LEU A 1 80 ? 0.810 -12.377 9.943 1.00 95.25 80 LEU A C 1
ATOM 592 O O . LEU A 1 80 ? -0.079 -12.008 10.707 1.00 95.25 80 LEU A O 1
ATOM 596 N N . VAL A 1 81 ? 1.772 -13.222 10.325 1.00 94.38 81 VAL A N 1
ATOM 597 C CA . VAL A 1 81 ? 1.819 -13.821 11.667 1.00 94.38 81 VAL A CA 1
ATOM 598 C C . VAL A 1 81 ? 1.861 -12.737 12.739 1.00 94.38 81 VAL A C 1
ATOM 600 O O . VAL A 1 81 ? 1.153 -12.850 13.737 1.00 94.38 81 VAL A O 1
ATOM 603 N N . TRP A 1 82 ? 2.620 -11.662 12.523 1.00 90.75 82 TRP A N 1
ATOM 604 C CA . TRP A 1 82 ? 2.694 -10.548 13.468 1.00 90.75 82 TRP A CA 1
ATOM 605 C C . TRP A 1 82 ? 1.359 -9.803 13.607 1.00 90.75 82 TRP A C 1
ATOM 607 O O . TRP A 1 82 ? 0.916 -9.538 14.727 1.00 90.75 82 TRP A O 1
ATOM 617 N N . ASN A 1 83 ? 0.676 -9.519 12.490 1.00 92.50 83 ASN A N 1
ATOM 618 C CA . ASN A 1 83 ? -0.651 -8.892 12.520 1.00 92.50 83 ASN A CA 1
ATOM 619 C C . ASN A 1 83 ? -1.673 -9.781 13.230 1.00 92.50 83 ASN A C 1
ATOM 621 O O . ASN A 1 83 ? -2.437 -9.284 14.052 1.00 92.50 83 ASN A O 1
ATOM 625 N N . LEU A 1 84 ? -1.655 -11.093 12.994 1.00 94.06 84 LEU A N 1
ATOM 626 C CA . LEU A 1 84 ? -2.573 -12.015 13.660 1.00 94.06 84 LEU A CA 1
ATOM 627 C C . LEU A 1 84 ? -2.258 -12.160 15.157 1.00 94.06 84 LEU A C 1
ATOM 629 O O . LEU A 1 84 ? -3.168 -12.075 15.983 1.00 94.06 84 LEU A O 1
ATOM 633 N N . ALA A 1 85 ? -0.985 -12.334 15.523 1.00 90.62 85 ALA A N 1
ATOM 634 C CA . ALA A 1 85 ? -0.559 -12.586 16.900 1.00 90.62 85 ALA A CA 1
ATOM 635 C C . ALA A 1 85 ? -0.902 -11.428 17.849 1.00 90.62 85 ALA A C 1
ATOM 637 O O . ALA A 1 85 ? -1.367 -11.662 18.965 1.00 90.62 85 ALA A O 1
ATOM 638 N N . PHE A 1 86 ? -0.711 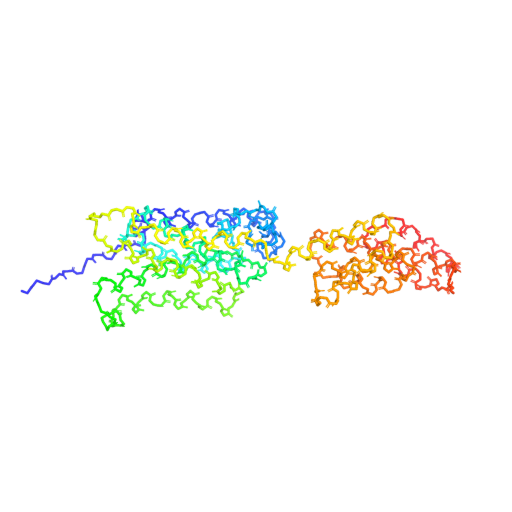-10.184 17.402 1.00 87.69 86 PHE A N 1
ATOM 639 C CA . PHE A 1 86 ? -0.980 -8.993 18.213 1.00 87.69 86 PHE A CA 1
ATOM 640 C C . PHE A 1 86 ? -2.347 -8.361 17.918 1.00 87.69 86 PHE A C 1
ATOM 642 O O . PHE A 1 86 ? -2.980 -7.813 18.824 1.00 87.69 86 PHE A O 1
ATOM 649 N N . GLY A 1 87 ? -2.840 -8.474 16.684 1.00 91.06 87 GLY A N 1
ATOM 650 C CA . GLY A 1 87 ? -4.111 -7.901 16.249 1.00 91.06 87 GLY A CA 1
ATOM 651 C C . GLY A 1 87 ? -5.329 -8.673 16.742 1.00 91.06 87 GLY A C 1
ATOM 652 O O . GLY A 1 87 ? -6.245 -8.057 17.277 1.00 91.06 87 GLY A O 1
ATOM 653 N N . VAL A 1 88 ? -5.348 -10.009 16.655 1.00 92.69 88 VAL A N 1
ATOM 654 C CA . VAL A 1 88 ? -6.521 -10.811 17.067 1.00 92.69 88 VAL A CA 1
ATOM 655 C C . VAL A 1 88 ? -6.896 -10.589 18.541 1.00 92.69 88 VAL A C 1
ATOM 657 O O . VAL A 1 88 ? -8.073 -10.332 18.816 1.00 92.69 88 VAL A O 1
ATOM 660 N N . PRO A 1 89 ? -5.961 -10.623 19.515 1.00 90.50 89 PRO A N 1
ATOM 661 C CA . PRO A 1 89 ? -6.299 -10.337 20.909 1.00 90.50 89 PRO A CA 1
ATOM 662 C C . PRO A 1 89 ? -6.857 -8.923 21.110 1.00 90.50 89 PRO A C 1
ATOM 664 O O . PRO A 1 89 ? -7.819 -8.746 21.863 1.00 90.50 89 PRO A O 1
ATOM 667 N N . LEU A 1 90 ? -6.277 -7.936 20.420 1.00 90.56 90 LEU A N 1
ATOM 668 C CA . LEU A 1 90 ? -6.663 -6.529 20.492 1.00 90.56 90 LEU A CA 1
ATOM 669 C C . LEU A 1 90 ? -8.060 -6.292 19.894 1.00 90.56 90 LEU A C 1
ATOM 671 O O . LEU A 1 90 ? -8.918 -5.679 20.531 1.00 90.56 90 LEU A O 1
ATOM 675 N N . CYS A 1 91 ? -8.322 -6.841 18.710 1.00 94.31 91 CYS A N 1
ATOM 676 C CA . CYS A 1 91 ? -9.628 -6.830 18.059 1.00 94.31 91 CYS A CA 1
ATOM 677 C C . CYS A 1 91 ? -10.694 -7.485 18.933 1.00 94.31 91 CYS A C 1
ATOM 679 O O . CYS A 1 91 ? -11.717 -6.860 19.208 1.00 94.31 91 CYS A O 1
ATOM 681 N N . ALA A 1 92 ? -10.425 -8.679 19.467 1.00 93.88 92 ALA A N 1
ATOM 682 C CA . ALA A 1 92 ? -11.379 -9.382 20.316 1.00 93.88 92 ALA A CA 1
ATOM 683 C C . ALA A 1 92 ? -11.676 -8.613 21.615 1.00 93.88 92 ALA A C 1
ATOM 685 O O . ALA A 1 92 ? -12.799 -8.658 22.121 1.00 93.88 92 ALA A O 1
ATOM 686 N N . LEU A 1 93 ? -10.687 -7.907 22.177 1.00 90.31 93 LEU A N 1
ATOM 687 C CA . LEU A 1 93 ? -10.876 -7.037 23.339 1.00 90.31 93 LEU A CA 1
ATOM 688 C C . LEU A 1 93 ? -11.859 -5.901 23.032 1.00 90.31 93 LEU A C 1
ATOM 690 O O . LEU A 1 93 ? -12.827 -5.717 23.772 1.00 90.31 93 LEU A O 1
ATOM 694 N N . VAL A 1 94 ? -11.629 -5.168 21.940 1.00 93.19 94 VAL A N 1
ATOM 695 C CA . VAL A 1 94 ? -12.486 -4.044 21.541 1.00 93.19 94 VAL A CA 1
ATOM 696 C C . VAL A 1 94 ? -13.867 -4.535 21.112 1.00 93.19 94 VAL A C 1
ATOM 698 O O . VAL A 1 94 ? -14.869 -3.962 21.532 1.00 93.19 94 VAL A O 1
ATOM 701 N N . GLU A 1 95 ? -13.951 -5.628 20.353 1.00 95.56 95 GLU A N 1
ATOM 702 C CA . GLU A 1 95 ? -15.214 -6.212 19.904 1.00 95.56 95 GLU A CA 1
ATOM 703 C C . GLU A 1 95 ? -16.141 -6.562 21.065 1.00 95.56 95 GLU A C 1
ATOM 705 O O . GLU A 1 95 ? -17.310 -6.174 21.050 1.00 95.56 95 GLU A O 1
ATOM 710 N N . ARG A 1 96 ? -15.622 -7.218 22.106 1.00 91.69 96 ARG A N 1
ATOM 711 C CA . ARG A 1 96 ? -16.416 -7.537 23.300 1.00 91.69 96 ARG A CA 1
ATOM 712 C C . ARG A 1 96 ? -16.877 -6.289 24.054 1.00 91.69 96 ARG A C 1
ATOM 714 O O . ARG A 1 96 ? -17.919 -6.329 24.698 1.00 91.69 96 ARG A O 1
ATOM 721 N N . ALA A 1 97 ? -16.123 -5.192 23.978 1.00 90.25 97 ALA A N 1
ATOM 722 C CA . ALA A 1 97 ? -16.452 -3.952 24.675 1.00 90.25 97 ALA A CA 1
ATOM 723 C C . ALA A 1 97 ? -17.571 -3.152 23.987 1.00 90.25 97 ALA A C 1
ATOM 725 O O . ALA A 1 97 ? -18.415 -2.575 24.670 1.00 90.25 97 ALA A O 1
ATOM 726 N N . ILE A 1 98 ? -17.591 -3.095 22.648 1.00 90.38 98 ILE A N 1
ATOM 727 C CA . ILE A 1 98 ? -18.530 -2.231 21.897 1.00 90.38 98 ILE A CA 1
ATOM 728 C C . ILE A 1 98 ? -19.546 -2.993 21.030 1.00 90.38 98 ILE A C 1
ATOM 730 O O . ILE A 1 98 ? -20.483 -2.381 20.497 1.00 90.38 98 ILE A O 1
ATOM 734 N N . GLY A 1 99 ? -19.394 -4.314 20.929 1.00 92.62 99 GLY A N 1
ATOM 735 C CA . GLY A 1 99 ? -20.178 -5.220 20.095 1.00 92.62 99 GLY A CA 1
ATOM 736 C C . GLY A 1 99 ? -19.684 -5.285 18.646 1.00 92.62 99 GLY A C 1
ATOM 737 O O . GLY A 1 99 ? -19.181 -4.302 18.095 1.00 92.62 99 GLY A O 1
ATOM 738 N N . THR A 1 100 ? -19.910 -6.430 17.993 1.00 94.25 100 THR A N 1
ATOM 739 C CA . THR A 1 100 ? -19.423 -6.760 16.638 1.00 94.25 100 THR A CA 1
ATOM 740 C C . THR A 1 100 ? -19.694 -5.680 15.596 1.00 94.25 100 THR A C 1
ATOM 742 O O . THR A 1 100 ? -18.784 -5.269 14.886 1.00 94.25 100 THR A O 1
ATOM 745 N N . ARG A 1 101 ? -20.922 -5.148 15.520 1.00 92.62 101 ARG A N 1
ATOM 746 C CA . ARG A 1 101 ? -21.278 -4.144 14.498 1.00 92.62 101 ARG A CA 1
ATOM 747 C C . ARG A 1 101 ? -20.467 -2.852 14.629 1.00 92.62 101 ARG A C 1
ATOM 749 O O . ARG A 1 101 ? -20.008 -2.315 13.627 1.00 92.62 101 ARG A O 1
ATOM 756 N N . ARG A 1 102 ? -20.292 -2.349 15.857 1.00 91.38 102 ARG A N 1
ATOM 757 C CA . ARG A 1 102 ? -19.516 -1.122 16.103 1.00 91.38 102 ARG A CA 1
ATOM 758 C C . ARG A 1 102 ? -18.030 -1.369 15.893 1.00 91.38 102 ARG A C 1
ATOM 760 O O . ARG A 1 102 ? -17.358 -0.515 15.334 1.00 91.38 102 ARG A O 1
ATOM 767 N N . PHE A 1 103 ? -17.545 -2.538 16.300 1.00 95.50 103 PHE A N 1
ATOM 768 C CA . PHE A 1 103 ? -16.169 -2.952 16.065 1.00 95.50 103 PHE A CA 1
ATOM 769 C C . PHE A 1 103 ? -15.823 -3.014 14.577 1.00 95.50 103 PHE A C 1
ATOM 771 O O . PHE A 1 103 ? -14.849 -2.392 14.172 1.00 95.50 103 PHE A O 1
ATOM 778 N N . LEU A 1 104 ? -16.646 -3.667 13.752 1.00 96.69 104 LEU A N 1
ATOM 779 C CA . LEU A 1 104 ? -16.409 -3.727 12.308 1.00 96.69 104 LEU A CA 1
ATOM 780 C C . LEU A 1 104 ? -16.439 -2.333 11.665 1.00 96.69 104 LEU A C 1
ATOM 782 O O . LEU A 1 104 ? -15.600 -2.035 10.822 1.00 96.69 104 LEU A O 1
ATOM 786 N N . ALA A 1 105 ? -17.348 -1.453 12.101 1.00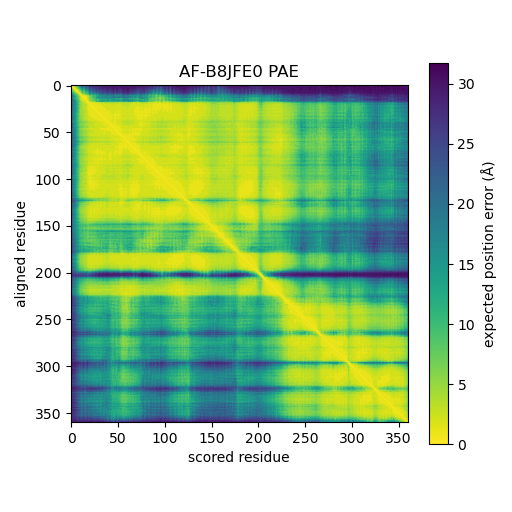 94.38 105 ALA A N 1
ATOM 787 C CA . ALA A 1 105 ? -17.378 -0.068 11.631 1.00 94.38 105 ALA A CA 1
ATOM 788 C C . ALA A 1 105 ? -16.098 0.701 11.999 1.00 94.38 105 ALA A C 1
ATOM 790 O O . ALA A 1 105 ? -15.561 1.418 11.161 1.00 94.38 105 ALA A O 1
ATOM 791 N N . VAL A 1 106 ? -15.590 0.528 13.226 1.00 95.69 106 VAL A N 1
ATOM 792 C CA . VAL A 1 106 ? -14.304 1.099 13.654 1.00 95.69 106 VAL A CA 1
ATOM 793 C C . VAL A 1 106 ? -13.160 0.536 12.813 1.00 95.69 106 VAL A C 1
ATOM 795 O O . VAL A 1 106 ? -12.371 1.317 12.299 1.00 95.69 106 VAL A O 1
ATOM 798 N N . TYR A 1 107 ? -13.095 -0.783 12.618 1.00 97.94 107 TYR A N 1
ATOM 799 C CA . TYR A 1 107 ? -12.039 -1.432 11.838 1.00 97.94 107 TYR A CA 1
ATOM 800 C C . TYR A 1 107 ? -11.994 -0.915 10.396 1.00 97.94 107 TYR A C 1
ATOM 802 O O . TYR A 1 107 ? -10.956 -0.441 9.942 1.00 97.94 107 TYR A O 1
ATOM 810 N N . VAL A 1 108 ? -13.133 -0.941 9.693 1.00 97.94 108 VAL A N 1
ATOM 811 C CA . VAL A 1 108 ? -13.229 -0.498 8.293 1.00 97.94 108 VAL A CA 1
ATOM 812 C C . VAL A 1 108 ? -12.936 0.995 8.169 1.00 97.94 108 VAL A C 1
ATOM 814 O O . VAL A 1 108 ? -12.175 1.398 7.294 1.00 97.94 108 VAL A O 1
ATOM 817 N N . ALA A 1 109 ? -13.486 1.831 9.052 1.00 97.38 109 ALA A N 1
ATOM 818 C CA . ALA A 1 109 ? -13.211 3.263 9.018 1.00 97.38 109 ALA A CA 1
ATOM 819 C C . ALA A 1 109 ? -11.737 3.571 9.311 1.00 97.38 109 ALA A C 1
ATOM 821 O O . ALA A 1 109 ? -11.166 4.446 8.671 1.00 97.38 109 ALA A O 1
ATOM 822 N N . SER A 1 110 ? -11.103 2.844 10.231 1.00 98.06 110 SER A N 1
ATOM 823 C CA . SER A 1 110 ? -9.674 2.974 10.508 1.00 98.06 110 SER A CA 1
ATOM 824 C C . SER A 1 110 ? -8.797 2.482 9.360 1.00 98.06 110 SER A C 1
ATOM 826 O O . SER A 1 110 ? -7.787 3.123 9.089 1.00 98.06 110 SER A O 1
ATOM 828 N N . ALA A 1 111 ? -9.185 1.415 8.654 1.00 98.12 111 ALA A N 1
ATOM 829 C CA . ALA A 1 111 ? -8.519 0.995 7.421 1.00 98.12 111 ALA A CA 1
ATOM 830 C C . ALA A 1 111 ? -8.549 2.126 6.381 1.00 98.12 111 ALA A C 1
ATOM 832 O O . ALA A 1 111 ? -7.507 2.543 5.886 1.00 98.12 111 ALA A O 1
ATOM 833 N N . LEU A 1 112 ? -9.733 2.696 6.132 1.00 98.44 112 LEU A N 1
ATOM 834 C CA . LEU A 1 112 ? -9.914 3.806 5.195 1.00 98.44 112 LEU A CA 1
ATOM 835 C C . LEU A 1 112 ? -9.174 5.078 5.633 1.00 98.44 112 LEU A C 1
ATOM 837 O O . LEU A 1 112 ? -8.565 5.745 4.803 1.00 98.44 112 LEU A O 1
ATOM 841 N N . GLY A 1 113 ? -9.212 5.417 6.923 1.00 97.94 113 GLY A N 1
ATOM 842 C CA . GLY A 1 113 ? -8.517 6.579 7.478 1.00 97.94 113 GLY A CA 1
ATOM 843 C C . GLY A 1 113 ? -6.997 6.435 7.425 1.00 97.94 113 GLY A C 1
ATOM 844 O O . GLY A 1 113 ? -6.301 7.406 7.139 1.00 97.94 113 GLY A O 1
ATOM 845 N N . GLY A 1 114 ? -6.486 5.220 7.638 1.00 97.56 114 GLY A N 1
ATOM 846 C CA . GLY A 1 114 ? -5.080 4.890 7.426 1.00 97.56 114 GLY A CA 1
ATOM 847 C C . GLY A 1 114 ? -4.685 5.032 5.959 1.00 97.56 114 GLY A C 1
ATOM 848 O O . GLY A 1 114 ? -3.772 5.790 5.646 1.00 97.56 114 GLY A O 1
ATOM 849 N N . SER A 1 115 ? -5.420 4.398 5.046 1.00 98.06 115 SER A N 1
ATOM 850 C CA . SER A 1 115 ? -5.154 4.512 3.608 1.00 98.06 115 SER A CA 1
ATOM 851 C C . SER A 1 115 ? -5.226 5.959 3.116 1.00 98.06 115 SER A C 1
ATOM 853 O O . SER A 1 115 ? -4.362 6.388 2.362 1.00 98.06 115 SER A O 1
ATOM 855 N N . ALA A 1 116 ? -6.195 6.751 3.587 1.00 97.25 116 ALA A N 1
ATOM 856 C CA . ALA A 1 116 ? -6.286 8.170 3.246 1.00 97.25 116 ALA A CA 1
ATOM 857 C C . ALA A 1 116 ? -5.073 8.971 3.752 1.00 97.25 116 ALA A C 1
ATOM 859 O O . ALA A 1 116 ? -4.547 9.802 3.019 1.00 97.25 116 ALA A O 1
ATOM 860 N N . ALA A 1 117 ? -4.595 8.721 4.975 1.00 96.69 117 ALA A N 1
ATOM 861 C CA . ALA A 1 117 ? -3.395 9.380 5.494 1.00 96.69 117 ALA A CA 1
ATOM 862 C C . ALA A 1 117 ? -2.127 8.976 4.724 1.00 96.69 117 ALA A C 1
ATOM 864 O O . ALA A 1 117 ? -1.310 9.839 4.417 1.00 96.69 117 ALA A O 1
ATOM 865 N N . SER A 1 118 ? -1.998 7.695 4.366 1.00 95.44 118 SER A N 1
ATOM 866 C CA . SER A 1 118 ? -0.923 7.190 3.503 1.00 95.44 118 SER A CA 1
ATOM 867 C C . SER A 1 118 ? -0.909 7.908 2.152 1.00 95.44 118 SER A C 1
ATOM 869 O O . SER A 1 118 ? 0.113 8.475 1.763 1.00 95.44 118 SER A O 1
ATOM 871 N N . MET A 1 119 ? -2.077 8.003 1.503 1.00 93.88 119 MET A N 1
ATOM 872 C CA . MET A 1 119 ? -2.275 8.717 0.238 1.00 93.88 119 MET A CA 1
ATOM 873 C C . MET A 1 119 ? -1.850 10.179 0.307 1.00 93.88 119 MET A C 1
ATOM 875 O O . MET A 1 119 ? -1.081 10.638 -0.534 1.00 93.88 119 MET A O 1
ATOM 879 N N . LEU A 1 120 ? -2.311 10.899 1.332 1.00 92.88 120 LEU A N 1
ATOM 880 C CA . LEU A 1 120 ? -1.983 12.311 1.537 1.00 92.88 120 LEU A CA 1
ATOM 881 C C . LEU A 1 120 ? -0.492 12.543 1.812 1.00 92.88 120 LEU A C 1
ATOM 883 O O . LEU A 1 120 ? 0.008 13.637 1.566 1.00 92.88 120 LEU A O 1
ATOM 887 N N . ALA A 1 121 ? 0.211 11.526 2.309 1.00 90.44 121 ALA A N 1
ATOM 888 C CA . ALA A 1 121 ? 1.649 11.557 2.531 1.00 90.44 121 ALA A CA 1
ATOM 889 C C . ALA A 1 121 ? 2.478 11.064 1.331 1.00 90.44 121 ALA A C 1
ATOM 891 O O . ALA A 1 121 ? 3.701 11.007 1.434 1.00 90.44 121 ALA A O 1
ATOM 892 N N . ALA A 1 122 ? 1.835 10.710 0.210 1.00 84.62 122 ALA A N 1
ATOM 893 C CA . ALA A 1 122 ? 2.481 10.229 -1.012 1.00 84.62 122 ALA A CA 1
ATOM 894 C C . ALA A 1 122 ? 3.444 9.040 -0.792 1.00 84.62 122 ALA A C 1
ATOM 896 O O . ALA A 1 122 ? 4.493 8.948 -1.428 1.00 84.62 122 ALA A O 1
ATOM 897 N N . MET A 1 123 ? 3.086 8.119 0.110 1.00 83.00 123 MET A N 1
ATOM 898 C CA . MET A 1 123 ? 3.822 6.864 0.294 1.00 83.00 123 MET A CA 1
ATOM 899 C C . MET A 1 123 ? 3.846 6.031 -1.007 1.00 83.00 123 MET A C 1
ATOM 901 O O . MET A 1 123 ? 2.896 6.060 -1.776 1.00 83.00 123 MET A O 1
ATOM 905 N N . PRO A 1 124 ? 4.915 5.279 -1.310 1.00 71.62 124 PRO A N 1
ATOM 906 C CA . PRO A 1 124 ? 5.025 4.597 -2.603 1.00 71.62 124 PRO A CA 1
ATOM 907 C C . PRO A 1 124 ? 4.037 3.429 -2.769 1.00 71.62 124 PRO A C 1
ATOM 909 O O . PRO A 1 124 ? 3.431 3.279 -3.827 1.00 71.62 124 PRO A O 1
ATOM 912 N N . MET A 1 125 ? 3.869 2.592 -1.740 1.00 87.38 125 MET A N 1
ATOM 913 C CA . MET A 1 125 ? 2.890 1.500 -1.716 1.00 87.38 125 MET A CA 1
ATOM 914 C C . MET A 1 125 ? 2.674 1.018 -0.276 1.00 87.38 125 MET A C 1
ATOM 916 O O . MET A 1 125 ? 3.619 0.997 0.513 1.00 87.38 125 MET A O 1
ATOM 920 N N . SER A 1 126 ? 1.459 0.572 0.055 1.00 92.19 126 SER A N 1
ATOM 921 C CA . SER A 1 126 ? 1.127 0.020 1.377 1.00 92.19 126 SER A CA 1
ATOM 922 C C . SER A 1 126 ? 0.290 -1.260 1.282 1.00 92.19 126 SER A C 1
ATOM 924 O O . SER A 1 126 ? -0.582 -1.389 0.422 1.00 92.19 126 SER A O 1
ATOM 926 N N . ALA A 1 127 ? 0.549 -2.230 2.158 1.00 94.56 127 ALA A N 1
ATOM 927 C CA . ALA A 1 127 ? -0.230 -3.463 2.284 1.00 94.56 127 ALA A CA 1
ATOM 928 C C . ALA A 1 127 ? -0.149 -3.977 3.724 1.00 94.56 127 ALA A C 1
ATOM 930 O O . ALA A 1 127 ? 0.946 -4.093 4.276 1.00 94.56 127 ALA A O 1
ATOM 931 N N . GLY A 1 128 ? -1.290 -4.293 4.330 1.00 94.00 128 GLY A N 1
ATOM 932 C CA . GLY A 1 128 ? -1.362 -4.843 5.682 1.00 94.00 128 GLY A CA 1
ATOM 933 C C . GLY A 1 128 ? -2.586 -4.374 6.451 1.00 94.00 128 GLY A C 1
ATOM 934 O O . GLY A 1 128 ? -2.997 -3.218 6.351 1.00 94.00 128 GLY A O 1
ATOM 935 N N . ALA A 1 129 ? -3.091 -5.236 7.335 1.00 95.50 129 ALA A N 1
ATOM 936 C CA . ALA A 1 129 ? -4.146 -4.888 8.290 1.00 95.50 129 ALA A CA 1
ATOM 937 C C . ALA A 1 129 ? -3.713 -3.817 9.309 1.00 95.50 129 ALA A C 1
ATOM 939 O O . ALA A 1 129 ? -4.538 -3.252 10.030 1.00 95.50 129 ALA A O 1
ATOM 940 N N . SER A 1 130 ? -2.415 -3.513 9.382 1.00 93.94 130 SER A N 1
ATOM 941 C CA . SER A 1 130 ? -1.830 -2.754 10.480 1.00 93.94 130 SER A CA 1
ATOM 942 C C . SER A 1 130 ? -2.380 -1.341 10.657 1.00 93.94 130 SER A C 1
ATOM 944 O O . SER A 1 130 ? -2.594 -0.938 11.797 1.00 93.94 130 SER A O 1
ATOM 946 N N . GLY A 1 131 ? -2.724 -0.618 9.587 1.00 94.06 131 GLY A N 1
ATOM 947 C CA . GLY A 1 131 ? -3.419 0.673 9.708 1.00 94.06 131 GLY A CA 1
ATOM 948 C C . GLY A 1 131 ? -4.763 0.551 10.445 1.00 94.06 131 GLY A C 1
ATOM 949 O O . GLY A 1 131 ? -5.048 1.307 11.377 1.00 94.06 131 GLY A O 1
ATOM 950 N N . ALA A 1 132 ? -5.559 -0.468 10.108 1.00 96.88 132 ALA A N 1
ATOM 951 C CA . ALA A 1 132 ? -6.816 -0.758 10.793 1.00 96.88 132 ALA A CA 1
ATOM 952 C C . ALA A 1 132 ? -6.584 -1.168 12.256 1.00 96.88 132 ALA A C 1
ATOM 954 O O . ALA A 1 132 ? -7.271 -0.675 13.152 1.00 96.88 132 ALA A O 1
ATOM 955 N N . LEU A 1 133 ? -5.580 -2.013 12.514 1.00 95.56 133 LEU A N 1
ATOM 956 C CA . LEU A 1 133 ? -5.218 -2.467 13.860 1.00 95.56 133 LEU A CA 1
ATOM 957 C C . LEU A 1 133 ? -4.712 -1.327 14.754 1.00 95.56 133 LEU A C 1
ATOM 959 O O . LEU A 1 133 ? -5.110 -1.261 15.917 1.00 95.56 133 LEU A O 1
ATOM 963 N N . PHE A 1 134 ? -3.933 -0.379 14.221 1.00 94.88 134 PHE A N 1
ATOM 964 C CA . PHE A 1 134 ? -3.587 0.862 14.925 1.00 94.88 134 PHE A CA 1
ATOM 965 C C . PHE A 1 134 ? -4.838 1.664 15.288 1.00 94.88 134 PHE A C 1
ATOM 967 O O . PHE A 1 134 ? -4.927 2.228 16.378 1.00 94.88 134 PHE A O 1
ATOM 974 N N . GLY A 1 135 ? -5.855 1.657 14.430 1.00 96.00 135 GLY A N 1
ATOM 975 C CA . GLY A 1 135 ? -7.155 2.221 14.763 1.00 96.00 135 GLY A CA 1
ATOM 976 C C . GLY A 1 135 ? -7.901 1.485 15.868 1.00 96.00 135 GLY A C 1
ATOM 977 O O . GLY A 1 135 ? -8.407 2.121 16.793 1.00 96.00 135 GLY A O 1
ATOM 978 N N . VAL A 1 136 ? -7.916 0.153 15.853 1.00 96.19 136 VAL A N 1
ATOM 979 C CA . VAL A 1 136 ? -8.472 -0.640 16.962 1.00 96.19 136 VAL A CA 1
ATOM 980 C C . VAL A 1 136 ? -7.736 -0.321 18.270 1.00 96.19 136 VAL A C 1
ATOM 982 O O . VAL A 1 136 ? -8.373 -0.131 19.307 1.00 96.19 136 VAL A O 1
ATOM 985 N N . ALA A 1 137 ? -6.415 -0.165 18.215 1.00 94.12 137 ALA A N 1
ATOM 986 C CA . ALA A 1 137 ? -5.590 0.322 19.314 1.00 94.12 137 ALA A CA 1
ATOM 987 C C . ALA A 1 137 ? -6.030 1.713 19.800 1.00 94.12 137 ALA A C 1
ATOM 989 O O . ALA A 1 137 ? -6.263 1.907 20.993 1.00 94.12 137 ALA A O 1
ATOM 990 N N . GLY A 1 138 ? -6.229 2.669 18.891 1.00 94.81 138 GLY A N 1
ATOM 991 C CA . GLY A 1 138 ? -6.752 3.996 19.219 1.00 94.81 138 GLY A CA 1
ATOM 992 C C . GLY A 1 138 ? -8.117 3.928 19.902 1.00 94.81 138 GLY A C 1
ATOM 993 O O . GLY A 1 138 ? -8.339 4.573 20.931 1.00 94.81 138 GLY A O 1
ATOM 994 N N . ALA A 1 139 ? -9.020 3.093 19.384 1.00 95.12 139 ALA A N 1
ATOM 995 C CA . ALA A 1 139 ? -10.342 2.884 19.959 1.00 95.12 139 ALA A CA 1
ATOM 996 C C . ALA A 1 139 ? -10.260 2.294 21.371 1.00 95.12 139 ALA A C 1
ATOM 998 O O . ALA A 1 139 ? -10.953 2.768 22.273 1.00 95.12 139 ALA A O 1
ATOM 999 N N . MET A 1 140 ? -9.379 1.312 21.584 1.00 93.06 140 MET A N 1
ATOM 1000 C CA . MET A 1 140 ? -9.091 0.739 22.898 1.00 93.06 140 MET A CA 1
ATOM 1001 C C . MET A 1 140 ? -8.634 1.825 23.884 1.00 93.06 140 MET A C 1
ATOM 1003 O O . MET A 1 140 ? -9.204 1.944 24.971 1.00 93.06 140 MET A O 1
ATOM 1007 N N . LEU A 1 141 ? -7.651 2.649 23.503 1.00 92.44 141 LEU A N 1
ATOM 1008 C CA . LEU A 1 141 ? -7.139 3.735 24.347 1.00 92.44 141 LEU A CA 1
ATOM 1009 C C . LEU A 1 141 ? -8.256 4.722 24.721 1.00 92.44 141 LEU A C 1
ATOM 1011 O O . LEU A 1 141 ? -8.399 5.084 25.891 1.00 92.44 141 LEU A O 1
ATOM 1015 N N . ALA A 1 142 ? -9.099 5.106 23.758 1.00 92.12 142 ALA A N 1
ATOM 1016 C CA . ALA A 1 142 ? -10.229 6.000 23.991 1.00 92.12 142 ALA A CA 1
ATOM 1017 C C . ALA A 1 142 ? -11.280 5.394 24.939 1.00 92.12 142 ALA A C 1
ATOM 1019 O O . ALA A 1 142 ? -11.748 6.081 25.852 1.00 92.12 142 ALA A O 1
ATOM 1020 N N . LEU A 1 143 ? -11.622 4.113 24.761 1.00 89.94 143 LEU A N 1
ATOM 1021 C CA . LEU A 1 143 ? -12.571 3.385 25.609 1.00 89.94 143 LEU A CA 1
ATOM 1022 C C . LEU A 1 143 ? -12.083 3.315 27.058 1.00 89.94 143 LEU A C 1
ATOM 1024 O O . LEU A 1 143 ? -12.820 3.686 27.973 1.00 89.94 143 LEU A O 1
ATOM 1028 N N . TYR A 1 144 ? -10.827 2.921 27.275 1.00 88.56 144 TYR A N 1
ATOM 1029 C CA . TYR A 1 144 ? -10.249 2.867 28.618 1.00 88.56 144 TYR A CA 1
ATOM 1030 C C . TYR A 1 144 ? -10.145 4.245 29.256 1.00 88.56 144 TYR A C 1
ATOM 1032 O O . TYR A 1 144 ? -10.551 4.415 30.405 1.00 88.56 144 TYR A O 1
ATOM 1040 N N . ARG A 1 145 ? -9.650 5.252 28.521 1.00 90.31 145 ARG A N 1
ATOM 1041 C CA . ARG A 1 145 ? -9.540 6.627 29.030 1.00 90.31 145 ARG A CA 1
ATOM 1042 C C . ARG A 1 145 ? -10.890 7.163 29.487 1.00 90.31 145 ARG A C 1
ATOM 1044 O O . ARG A 1 145 ? -10.963 7.905 30.472 1.00 90.31 145 ARG A O 1
ATOM 1051 N N . ARG A 1 146 ? -11.950 6.803 28.772 1.00 86.31 146 ARG A N 1
ATOM 1052 C CA . ARG A 1 146 ? -13.321 7.168 29.109 1.00 86.31 146 ARG A CA 1
ATOM 1053 C C . ARG A 1 146 ? -13.826 6.413 30.338 1.00 86.31 146 ARG A C 1
ATOM 1055 O O . ARG A 1 146 ? -14.397 7.049 31.217 1.00 86.31 146 ARG A O 1
ATOM 1062 N N . ALA A 1 147 ? -13.574 5.107 30.421 1.00 86.62 147 ALA A N 1
ATOM 1063 C CA . ALA A 1 147 ? -14.002 4.263 31.535 1.00 86.62 147 ALA A CA 1
ATOM 1064 C C . ALA A 1 147 ? -13.403 4.702 32.884 1.00 86.62 147 ALA A C 1
ATOM 1066 O O . ALA A 1 147 ? -14.109 4.742 33.885 1.00 86.62 147 ALA A O 1
ATOM 1067 N N . VAL A 1 148 ? -12.121 5.084 32.908 1.00 86.19 148 VAL A N 1
ATOM 1068 C CA . VAL A 1 148 ? -11.411 5.475 34.145 1.00 86.19 148 VAL A CA 1
ATOM 1069 C C . VAL A 1 148 ? -11.536 6.963 34.502 1.00 86.19 148 VAL A C 1
ATOM 1071 O O . VAL A 1 148 ? -11.056 7.396 35.548 1.00 86.19 148 VAL A O 1
ATOM 1074 N N . GLY A 1 149 ? -12.130 7.784 33.630 1.00 86.31 149 GLY A N 1
ATOM 1075 C CA . GLY A 1 149 ? -12.471 9.186 33.903 1.00 86.31 149 GLY A CA 1
ATOM 1076 C C . GLY A 1 149 ? -11.306 10.189 33.968 1.00 86.31 149 GLY A C 1
ATOM 1077 O O . GLY A 1 149 ? -11.501 11.348 33.601 1.00 86.31 149 GLY A O 1
ATOM 1078 N N . SER A 1 150 ? -10.075 9.782 34.304 1.00 90.19 150 SER A N 1
ATOM 1079 C CA . SER A 1 150 ? -8.899 10.672 34.396 1.00 90.19 150 SER A CA 1
ATOM 1080 C C . SER A 1 150 ? -7.636 10.101 33.739 1.00 90.19 150 SER A C 1
ATOM 1082 O O . SER A 1 150 ? -7.449 8.889 33.664 1.00 90.19 150 SER A O 1
ATOM 1084 N N . TRP A 1 151 ? -6.729 10.978 33.293 1.00 87.69 151 TRP A N 1
ATOM 1085 C CA . TRP A 1 151 ? -5.435 10.566 32.726 1.00 87.69 151 TRP A CA 1
ATOM 1086 C C . TRP A 1 151 ? -4.531 9.876 33.752 1.00 87.69 151 TRP A C 1
ATOM 1088 O O . TRP A 1 151 ? -3.849 8.913 33.418 1.00 87.69 151 TRP A O 1
ATOM 1098 N N . ARG A 1 152 ? -4.581 10.308 35.017 1.00 89.69 152 ARG A N 1
ATOM 1099 C CA . ARG A 1 152 ? -3.805 9.689 36.098 1.00 89.69 152 ARG A CA 1
ATOM 1100 C C . ARG A 1 152 ? -4.233 8.238 36.338 1.00 89.69 152 ARG A C 1
ATOM 1102 O O . ARG A 1 152 ? -3.383 7.361 36.425 1.00 89.69 152 ARG A O 1
ATOM 1109 N N . ALA A 1 153 ? -5.543 7.977 36.381 1.00 85.75 153 ALA A N 1
ATOM 1110 C CA . ALA A 1 153 ? -6.076 6.621 36.526 1.00 85.75 153 ALA A CA 1
ATOM 1111 C C . ALA A 1 153 ? -5.833 5.756 35.279 1.00 85.75 153 ALA A C 1
ATOM 1113 O O . ALA A 1 153 ? -5.610 4.558 35.397 1.00 85.75 153 ALA A O 1
ATOM 1114 N N . PHE A 1 154 ? -5.838 6.365 34.090 1.00 87.94 154 PHE A N 1
ATOM 1115 C CA . PHE A 1 154 ? -5.509 5.683 32.841 1.00 87.94 154 PHE A CA 1
ATOM 1116 C C . PHE A 1 154 ? -4.069 5.162 32.827 1.00 87.94 154 PHE A C 1
ATOM 1118 O O . PHE A 1 154 ? -3.860 3.981 32.572 1.00 87.94 154 PHE A O 1
ATOM 1125 N N . LEU A 1 155 ? -3.094 6.011 33.159 1.00 85.88 155 LEU A N 1
ATOM 1126 C CA . LEU A 1 155 ? -1.676 5.631 33.179 1.00 85.88 155 LEU A CA 1
ATOM 1127 C C . LEU A 1 155 ? -1.348 4.622 34.289 1.00 85.88 155 LEU A C 1
ATOM 1129 O O . LEU A 1 155 ? -0.462 3.793 34.121 1.00 85.88 155 LEU A O 1
ATOM 1133 N N . ALA A 1 156 ? -2.082 4.665 35.404 1.00 85.62 156 ALA A N 1
ATOM 1134 C CA . ALA A 1 156 ? -1.948 3.704 36.499 1.00 85.62 156 ALA A CA 1
ATOM 1135 C C . ALA A 1 156 ? -2.763 2.410 36.291 1.00 85.62 156 ALA A C 1
ATOM 1137 O O . ALA A 1 156 ? -2.702 1.505 37.124 1.00 85.62 156 ALA A O 1
ATOM 1138 N N . SER A 1 157 ? -3.559 2.313 35.219 1.00 82.19 157 SER A N 1
ATOM 1139 C CA . SER A 1 157 ? -4.438 1.166 34.993 1.00 82.19 157 SER A CA 1
ATOM 1140 C C . SER A 1 157 ? -3.628 -0.077 34.645 1.00 82.19 157 SER A C 1
ATOM 1142 O O . SER A 1 157 ? -2.920 -0.118 33.638 1.00 82.19 157 SER A O 1
ATOM 1144 N N . ARG A 1 158 ? -3.806 -1.139 35.438 1.00 82.69 158 ARG A N 1
ATOM 1145 C CA . ARG A 1 158 ? -3.231 -2.462 35.162 1.00 82.69 158 ARG A CA 1
ATOM 1146 C C . ARG A 1 158 ? -3.606 -2.965 33.768 1.00 82.69 158 ARG A C 1
ATOM 1148 O O . ARG A 1 158 ? -2.764 -3.550 33.096 1.00 82.69 158 ARG A O 1
ATOM 1155 N N . ASP A 1 159 ? -4.836 -2.719 33.324 1.00 80.12 159 ASP A N 1
ATOM 1156 C CA . ASP A 1 159 ? -5.289 -3.134 31.996 1.00 80.12 159 ASP A CA 1
ATOM 1157 C C . ASP A 1 159 ? -4.562 -2.370 30.888 1.00 80.12 159 ASP A C 1
ATOM 1159 O O . ASP A 1 159 ? -4.216 -2.963 29.871 1.00 80.12 159 ASP A O 1
ATOM 1163 N N . ILE A 1 160 ? -4.282 -1.077 31.078 1.00 83.62 160 ILE A N 1
ATOM 1164 C CA . ILE A 1 160 ? -3.491 -0.295 30.118 1.00 83.62 160 ILE A CA 1
ATOM 1165 C C . ILE A 1 160 ? -2.039 -0.747 30.102 1.00 83.62 160 ILE A C 1
ATOM 1167 O O . ILE A 1 160 ? -1.466 -0.856 29.027 1.00 83.62 160 ILE A O 1
ATOM 1171 N N . ILE A 1 161 ? -1.457 -1.076 31.253 1.00 81.19 161 ILE A N 1
ATOM 1172 C CA . ILE A 1 161 ? -0.088 -1.596 31.319 1.00 81.19 161 ILE A CA 1
ATOM 1173 C C . ILE A 1 161 ? 0.005 -2.952 30.600 1.00 81.19 161 ILE A C 1
ATOM 1175 O O . ILE A 1 161 ? 0.878 -3.146 29.759 1.00 81.19 161 ILE A O 1
ATOM 1179 N N . LEU A 1 162 ? -0.925 -3.876 30.871 1.00 79.81 162 LEU A N 1
ATOM 1180 C CA . LEU A 1 162 ? -0.925 -5.212 30.264 1.00 79.81 162 LEU A CA 1
ATOM 1181 C C . LEU A 1 162 ? -1.234 -5.180 28.761 1.00 79.81 162 LEU A C 1
ATOM 1183 O O . LEU A 1 162 ? -0.552 -5.846 27.987 1.00 79.81 162 LEU A O 1
ATOM 1187 N N . ASN A 1 163 ? -2.225 -4.395 28.327 1.00 81.38 163 ASN A N 1
ATOM 1188 C CA . ASN A 1 163 ? -2.538 -4.253 26.901 1.00 81.38 163 ASN A CA 1
ATOM 1189 C C . ASN A 1 163 ? -1.554 -3.316 26.176 1.00 81.38 163 ASN A C 1
ATOM 1191 O O . ASN A 1 163 ? -1.400 -3.403 24.961 1.00 81.38 163 ASN A O 1
ATOM 1195 N N . GLY A 1 164 ? -0.834 -2.463 26.907 1.00 77.12 164 GLY A N 1
ATOM 1196 C CA . GLY A 1 164 ? 0.268 -1.643 26.403 1.00 77.12 164 GLY A CA 1
ATOM 1197 C C . GLY A 1 164 ? 1.415 -2.482 25.847 1.00 77.12 164 GLY A C 1
ATOM 1198 O O . GLY A 1 164 ? 2.041 -2.087 24.871 1.00 77.12 164 GLY A O 1
ATOM 1199 N N . ILE A 1 165 ? 1.628 -3.688 26.381 1.00 77.50 165 ILE A N 1
ATOM 1200 C CA . ILE A 1 165 ? 2.596 -4.648 25.832 1.00 77.50 165 ILE A CA 1
ATOM 1201 C C . ILE A 1 165 ? 2.187 -5.096 24.422 1.00 77.50 165 ILE A C 1
ATOM 1203 O O . ILE A 1 165 ? 3.052 -5.234 23.563 1.00 77.50 165 ILE A O 1
ATOM 1207 N N . LEU A 1 166 ? 0.886 -5.270 24.152 1.00 78.44 166 LEU A N 1
ATOM 1208 C CA . LEU A 1 166 ? 0.401 -5.598 22.805 1.00 78.44 166 LEU A CA 1
ATOM 1209 C C . LEU A 1 166 ? 0.676 -4.449 21.831 1.00 78.44 166 LEU A C 1
ATOM 1211 O O . LEU A 1 166 ? 1.139 -4.692 20.724 1.00 78.44 166 LEU A O 1
ATOM 1215 N N . LEU A 1 167 ? 0.448 -3.204 22.262 1.00 78.19 167 LEU A N 1
ATOM 1216 C CA . LEU A 1 167 ? 0.744 -1.995 21.483 1.00 78.19 167 LEU A CA 1
ATOM 1217 C C . LEU A 1 167 ? 2.237 -1.849 21.181 1.00 78.19 167 LEU A C 1
ATOM 1219 O O . LEU A 1 167 ? 2.608 -1.565 20.046 1.00 78.19 167 LEU A O 1
ATOM 1223 N N . VAL A 1 168 ? 3.092 -2.063 22.183 1.00 80.56 168 VAL A N 1
ATOM 1224 C CA . VAL A 1 168 ? 4.549 -2.031 22.008 1.00 80.56 168 VAL A CA 1
ATOM 1225 C C . VAL A 1 168 ? 4.989 -3.156 21.076 1.00 80.56 168 VAL A C 1
ATOM 1227 O O . VAL A 1 168 ? 5.697 -2.887 20.116 1.00 80.56 168 VAL A O 1
ATOM 1230 N N . GLY A 1 169 ? 4.520 -4.390 21.283 1.00 76.19 169 GLY A N 1
ATOM 1231 C CA . GLY A 1 169 ? 4.805 -5.518 20.390 1.00 76.19 169 GLY A CA 1
ATOM 1232 C C . GLY A 1 169 ? 4.373 -5.257 18.946 1.00 76.19 169 GLY A C 1
ATOM 1233 O O . GLY A 1 169 ? 5.092 -5.603 18.009 1.00 76.19 169 GLY A O 1
ATOM 1234 N N . PHE A 1 170 ? 3.247 -4.567 18.761 1.00 75.88 170 PHE A N 1
ATOM 1235 C CA . PHE A 1 170 ? 2.785 -4.126 17.451 1.00 75.88 170 PHE A CA 1
ATOM 1236 C C . PHE A 1 170 ? 3.704 -3.066 16.828 1.00 75.88 170 PHE A C 1
ATOM 1238 O O . PHE A 1 170 ? 4.080 -3.189 15.667 1.00 75.88 170 PHE A O 1
ATOM 1245 N N . ALA A 1 171 ? 4.136 -2.070 17.607 1.00 76.56 171 ALA A N 1
ATOM 1246 C CA . ALA A 1 171 ? 5.059 -1.027 17.155 1.00 76.56 171 ALA A CA 1
ATOM 1247 C C . ALA A 1 171 ? 6.465 -1.566 16.826 1.00 76.56 171 ALA A C 1
ATOM 1249 O O . ALA A 1 171 ? 7.107 -1.083 15.895 1.00 76.56 171 ALA A O 1
ATOM 1250 N N . LEU A 1 172 ? 6.927 -2.603 17.535 1.00 80.44 172 LEU A N 1
ATOM 1251 C CA . LEU A 1 172 ? 8.220 -3.249 17.280 1.00 80.44 172 LEU A CA 1
ATOM 1252 C C . LEU A 1 172 ? 8.292 -3.930 15.905 1.00 80.44 172 LEU A C 1
ATOM 1254 O O . LEU A 1 172 ? 9.394 -4.126 15.398 1.00 80.44 172 LEU A O 1
ATOM 1258 N N . ALA A 1 173 ? 7.154 -4.233 15.266 1.00 73.75 173 ALA A N 1
ATOM 1259 C CA . ALA A 1 173 ? 7.127 -4.735 13.891 1.00 73.75 173 ALA A CA 1
ATOM 1260 C C . ALA A 1 173 ? 7.871 -3.799 12.923 1.00 73.75 173 ALA A C 1
ATOM 1262 O O . ALA A 1 173 ? 8.544 -4.264 12.006 1.00 73.75 173 ALA A O 1
ATOM 1263 N N . GLY A 1 174 ? 7.808 -2.485 13.171 1.00 69.56 174 GLY A N 1
ATOM 1264 C CA . GLY A 1 174 ? 8.481 -1.475 12.357 1.00 69.56 174 GLY A CA 1
ATOM 1265 C C . GLY A 1 174 ? 10.004 -1.481 12.425 1.00 69.56 174 GLY A C 1
ATOM 1266 O O . GLY A 1 174 ? 10.639 -0.839 11.598 1.00 69.56 174 GLY A O 1
ATOM 1267 N N . LEU A 1 175 ? 10.604 -2.205 13.377 1.00 72.12 175 LEU A N 1
ATOM 1268 C CA . LEU A 1 175 ? 12.060 -2.368 13.444 1.00 72.12 175 LEU A CA 1
ATOM 1269 C C . LEU A 1 175 ? 12.587 -3.387 12.428 1.00 72.12 175 LEU A C 1
ATOM 1271 O O . LEU A 1 175 ? 13.771 -3.367 12.105 1.00 72.12 175 LEU A O 1
ATOM 1275 N N . PHE A 1 176 ? 11.726 -4.288 11.948 1.00 71.06 176 PHE A N 1
ATOM 1276 C CA . PHE A 1 176 ? 12.133 -5.433 11.128 1.00 71.06 176 PHE A CA 1
ATOM 1277 C C . PHE A 1 176 ? 11.347 -5.554 9.817 1.00 71.06 176 PHE A C 1
ATOM 1279 O O . PHE A 1 176 ? 11.717 -6.355 8.962 1.00 71.06 176 PHE A O 1
ATOM 1286 N N . LEU A 1 177 ? 10.268 -4.785 9.649 1.00 75.44 177 LEU A N 1
ATOM 1287 C CA . LEU A 1 177 ? 9.414 -4.793 8.464 1.00 75.44 177 LEU A CA 1
ATOM 1288 C C . LEU A 1 177 ? 9.252 -3.368 7.915 1.00 75.44 177 LEU A C 1
ATOM 1290 O O . LEU A 1 177 ? 9.104 -2.430 8.702 1.00 75.44 177 LEU A O 1
ATOM 1294 N N . PRO A 1 178 ? 9.219 -3.186 6.582 1.00 70.12 178 PRO A N 1
ATOM 1295 C CA . PRO A 1 178 ? 8.850 -1.910 5.986 1.00 70.12 178 PRO A CA 1
ATOM 1296 C C . PRO A 1 178 ? 7.368 -1.646 6.278 1.00 70.12 178 PRO A C 1
ATOM 1298 O O . PRO A 1 178 ? 6.488 -2.325 5.747 1.00 70.12 178 PRO A O 1
ATOM 1301 N N . ILE A 1 179 ? 7.097 -0.688 7.162 1.00 80.56 179 ILE A N 1
ATOM 1302 C CA . ILE A 1 179 ? 5.743 -0.320 7.581 1.00 80.56 179 ILE A CA 1
ATOM 1303 C C . ILE A 1 179 ? 5.390 1.100 7.150 1.00 80.56 179 ILE A C 1
ATOM 1305 O O . ILE A 1 179 ? 6.236 1.990 7.079 1.00 80.56 179 ILE A O 1
ATOM 1309 N N . ASP A 1 180 ? 4.104 1.319 6.911 1.00 89.81 180 ASP A N 1
ATOM 1310 C CA . ASP A 1 180 ? 3.555 2.622 6.566 1.00 89.81 180 ASP A CA 1
ATOM 1311 C C . ASP A 1 180 ? 3.120 3.384 7.827 1.00 89.81 180 ASP A C 1
ATOM 1313 O O . ASP A 1 180 ? 2.016 3.207 8.352 1.00 89.81 180 ASP A O 1
ATOM 1317 N N . GLY A 1 181 ? 4.010 4.249 8.318 1.00 90.88 181 GLY A N 1
ATOM 1318 C CA . GLY A 1 181 ? 3.763 5.048 9.518 1.00 90.88 181 GLY A CA 1
ATOM 1319 C C . GLY A 1 181 ? 2.602 6.041 9.378 1.00 90.88 181 GLY A C 1
ATOM 1320 O O . GLY A 1 181 ? 1.929 6.335 10.370 1.00 90.88 181 GLY A O 1
ATOM 1321 N N . TRP A 1 182 ? 2.312 6.523 8.165 1.00 94.81 182 TRP A N 1
ATOM 1322 C CA . TRP A 1 182 ? 1.183 7.426 7.924 1.00 94.81 182 TRP A CA 1
ATOM 1323 C C . TRP A 1 182 ? -0.144 6.678 7.962 1.00 94.81 182 TRP A C 1
ATOM 1325 O O . TRP A 1 182 ? -1.094 7.165 8.581 1.00 94.81 182 TRP A O 1
ATOM 1335 N N . ALA A 1 183 ? -0.193 5.459 7.415 1.00 95.19 183 ALA A N 1
ATOM 1336 C CA . ALA A 1 183 ? -1.346 4.583 7.589 1.00 95.19 183 ALA A CA 1
ATOM 1337 C C . ALA A 1 183 ? -1.609 4.267 9.066 1.00 95.19 183 ALA A C 1
ATOM 1339 O O . ALA A 1 183 ? -2.760 4.282 9.511 1.00 95.19 183 ALA A O 1
ATOM 1340 N N . HIS A 1 184 ? -0.555 4.033 9.852 1.00 94.25 184 HIS A N 1
ATOM 1341 C CA . HIS A 1 184 ? -0.672 3.795 11.293 1.00 94.25 184 HIS A CA 1
ATOM 1342 C C . HIS A 1 184 ? -1.212 5.019 12.030 1.00 94.25 184 HIS A C 1
ATOM 1344 O O . HIS A 1 184 ? -2.167 4.899 12.799 1.00 94.25 184 HIS A O 1
ATOM 1350 N N . ALA A 1 185 ? -0.658 6.202 11.762 1.00 94.75 185 ALA A N 1
ATOM 1351 C CA . ALA A 1 185 ? -1.097 7.451 12.377 1.00 94.75 185 ALA A CA 1
ATOM 1352 C C . ALA A 1 185 ? -2.557 7.791 12.021 1.00 94.75 185 ALA A C 1
ATOM 1354 O O . ALA A 1 185 ? -3.359 8.097 12.909 1.00 94.75 185 ALA A O 1
ATOM 1355 N N . GLY A 1 186 ? -2.926 7.685 10.739 1.00 96.50 186 GLY A N 1
ATOM 1356 C CA . GLY A 1 186 ? -4.287 7.939 10.257 1.00 96.50 186 GLY A CA 1
ATOM 1357 C C . GLY A 1 186 ? -5.314 6.964 10.831 1.00 96.50 186 GLY A C 1
ATOM 1358 O O . GLY A 1 186 ? -6.386 7.372 11.300 1.00 96.50 186 GLY A O 1
ATOM 1359 N N . GLY A 1 187 ? -4.959 5.678 10.864 1.00 96.94 187 GLY A N 1
ATOM 1360 C CA . GLY A 1 187 ? -5.765 4.627 11.469 1.00 96.94 187 GLY A CA 1
ATOM 1361 C C . GLY A 1 187 ? -5.987 4.861 12.961 1.00 96.94 187 GLY A C 1
ATOM 1362 O O . GLY A 1 187 ? -7.142 4.893 13.401 1.00 96.94 187 GLY A O 1
ATOM 1363 N N . LEU A 1 188 ? -4.906 5.109 13.718 1.00 95.75 188 LEU A N 1
ATOM 1364 C CA . LEU A 1 188 ? -4.920 5.419 15.154 1.00 95.75 188 LEU A CA 1
ATOM 1365 C C . LEU A 1 188 ? -5.834 6.606 15.470 1.00 95.75 188 LEU A C 1
ATOM 1367 O O . LEU A 1 188 ? -6.691 6.500 16.351 1.00 95.75 188 LEU A O 1
ATOM 1371 N N . ALA A 1 189 ? -5.685 7.716 14.741 1.00 96.31 189 ALA A N 1
ATOM 1372 C CA . ALA A 1 189 ? -6.484 8.922 14.943 1.00 96.31 189 ALA A CA 1
ATOM 1373 C C . ALA A 1 189 ? -7.977 8.666 14.680 1.00 96.31 189 ALA A C 1
ATOM 1375 O O . ALA A 1 189 ? -8.830 9.031 15.496 1.00 96.31 189 ALA A O 1
ATOM 1376 N N . THR A 1 190 ? -8.293 7.974 13.580 1.00 96.56 190 THR A N 1
ATOM 1377 C CA . THR A 1 190 ? -9.674 7.628 13.221 1.00 96.56 190 THR A CA 1
ATOM 1378 C C . THR A 1 190 ? -10.293 6.711 14.275 1.00 96.56 190 THR A C 1
ATOM 1380 O O . THR A 1 190 ? -11.383 6.977 14.784 1.00 96.56 190 THR A O 1
ATOM 1383 N N . GLY A 1 191 ? -9.573 5.667 14.680 1.00 96.12 191 GLY A N 1
ATOM 1384 C CA . GLY A 1 191 ? -10.053 4.707 15.664 1.00 96.12 191 GLY A CA 1
ATOM 1385 C C . GLY A 1 191 ? -10.236 5.311 17.056 1.00 96.12 191 GLY A C 1
ATOM 1386 O O . GLY A 1 191 ? -11.263 5.075 17.692 1.00 96.12 191 GLY A O 1
ATOM 1387 N N . ALA A 1 192 ? -9.309 6.161 17.511 1.00 94.94 192 ALA A N 1
ATOM 1388 C CA . ALA A 1 192 ? -9.440 6.884 18.777 1.00 94.94 192 ALA A CA 1
ATOM 1389 C C . ALA A 1 192 ? -10.689 7.772 18.804 1.00 94.94 192 ALA A C 1
ATOM 1391 O O . ALA A 1 192 ? -11.436 7.777 19.789 1.00 94.94 192 ALA A O 1
ATOM 1392 N N . TRP A 1 193 ? -10.966 8.478 17.707 1.00 92.69 193 TRP A N 1
ATOM 1393 C CA . TRP A 1 193 ? -12.143 9.331 17.616 1.00 92.69 193 TRP A CA 1
ATOM 1394 C C . TRP A 1 193 ? -13.448 8.521 17.626 1.00 92.69 193 TRP A C 1
ATOM 1396 O O . TRP A 1 193 ? -14.363 8.825 18.401 1.00 92.69 193 TRP A O 1
ATOM 1406 N N . LEU A 1 194 ? -13.530 7.447 16.836 1.00 92.12 194 LEU A N 1
ATOM 1407 C CA . LEU A 1 194 ? -14.720 6.592 16.788 1.00 92.12 194 LEU A CA 1
ATOM 1408 C C . LEU A 1 194 ? -14.928 5.810 18.092 1.00 92.12 194 LEU A C 1
ATOM 1410 O O . LEU A 1 194 ? -16.058 5.713 18.571 1.00 92.12 194 LEU A O 1
ATOM 1414 N N . GLY A 1 195 ? -13.856 5.319 18.718 1.00 91.50 195 GLY A N 1
ATOM 1415 C CA . GLY A 1 195 ? -13.902 4.668 20.029 1.00 91.50 195 GLY A CA 1
ATOM 1416 C C . GLY A 1 195 ? -14.409 5.606 21.125 1.00 91.50 195 GLY A C 1
ATOM 1417 O O . GLY A 1 195 ? -15.253 5.222 21.939 1.00 91.50 195 GLY A O 1
ATOM 1418 N N . TRP A 1 196 ? -13.990 6.876 21.102 1.00 88.56 196 TRP A N 1
ATOM 1419 C CA . TRP A 1 196 ? -14.498 7.894 22.025 1.00 88.56 196 TRP A CA 1
ATOM 1420 C C . TRP A 1 196 ? -16.010 8.105 21.887 1.00 88.56 196 TRP A C 1
ATOM 1422 O O . TRP A 1 196 ? -16.712 8.238 22.891 1.00 88.56 196 TRP A O 1
ATOM 1432 N N . ILE A 1 197 ? -16.540 8.100 20.663 1.00 85.00 197 ILE A N 1
ATOM 1433 C CA . ILE A 1 197 ? -17.984 8.219 20.416 1.00 85.00 197 ILE A CA 1
ATOM 1434 C C . ILE A 1 197 ? -18.714 6.936 20.831 1.00 85.00 197 ILE A C 1
ATOM 1436 O O . ILE A 1 197 ? -19.748 7.013 21.497 1.00 85.00 197 ILE A O 1
ATOM 1440 N N . ALA A 1 198 ? -18.158 5.767 20.503 1.00 83.62 198 ALA A N 1
ATOM 1441 C CA . ALA A 1 198 ? -18.729 4.461 20.831 1.00 83.62 198 ALA A CA 1
ATOM 1442 C C . ALA A 1 198 ? -18.834 4.206 22.346 1.00 83.62 198 ALA A C 1
ATOM 1444 O O . ALA A 1 198 ? -19.715 3.470 22.782 1.00 83.62 198 ALA A O 1
ATOM 1445 N N . SER A 1 199 ? -17.985 4.847 23.152 1.00 78.38 199 SER A N 1
ATOM 1446 C CA . SER A 1 199 ? -17.969 4.732 24.618 1.00 78.38 199 SER A CA 1
ATOM 1447 C C . SER A 1 199 ? -19.123 5.448 25.353 1.00 78.38 199 SER A C 1
ATOM 1449 O O . SER A 1 199 ? -19.177 5.430 26.584 1.00 78.38 199 SER A O 1
ATOM 1451 N N . ARG A 1 200 ? -20.022 6.152 24.648 1.00 71.88 200 ARG A N 1
ATOM 1452 C CA . ARG A 1 200 ? -21.137 6.899 25.263 1.00 71.88 200 ARG A CA 1
ATOM 1453 C C . ARG A 1 200 ? -22.406 6.027 25.357 1.00 71.88 200 ARG A C 1
ATOM 1455 O O . ARG A 1 200 ? -22.790 5.453 24.338 1.00 71.88 200 ARG A O 1
ATOM 1462 N N . PRO A 1 201 ? -23.106 5.963 26.511 1.00 59.81 201 PRO A N 1
ATOM 1463 C CA . PRO A 1 201 ? -24.401 5.281 26.607 1.00 59.81 201 PRO A CA 1
ATOM 1464 C C . PRO A 1 201 ? -25.431 5.935 25.669 1.00 59.81 201 PRO A C 1
ATOM 1466 O O . PRO A 1 201 ? -25.519 7.161 25.597 1.00 59.81 201 PRO A O 1
ATOM 1469 N N . ALA A 1 202 ? -26.205 5.136 24.931 1.00 51.25 202 ALA A N 1
ATOM 1470 C CA . ALA A 1 202 ? -27.293 5.638 24.084 1.00 51.25 202 ALA A CA 1
ATOM 1471 C C . ALA A 1 202 ? -28.501 6.094 24.943 1.00 51.25 202 ALA A C 1
ATOM 1473 O O . ALA A 1 202 ? -28.702 5.507 26.004 1.00 51.25 202 ALA A O 1
ATOM 1474 N N . PRO A 1 203 ? -29.337 7.070 24.506 1.00 62.06 203 PRO A N 1
ATOM 1475 C CA . PRO A 1 203 ? -29.485 7.535 23.126 1.00 62.06 203 PRO A CA 1
ATOM 1476 C C . PRO A 1 203 ? -29.308 9.058 22.943 1.00 62.06 203 PRO A C 1
ATOM 1478 O O . PRO A 1 203 ? -29.916 9.845 23.661 1.00 62.06 203 PRO A O 1
ATOM 1481 N N . ARG A 1 204 ? -28.612 9.488 21.873 1.00 52.41 204 ARG A N 1
ATOM 1482 C CA . ARG A 1 204 ? -29.237 10.291 20.794 1.00 52.41 204 ARG A CA 1
ATOM 1483 C C . ARG A 1 204 ? -28.298 10.708 19.650 1.00 52.41 204 ARG A C 1
ATOM 1485 O O . ARG A 1 204 ? -27.260 11.324 19.849 1.00 52.41 204 ARG A O 1
ATOM 1492 N N . ARG A 1 205 ? -28.867 10.489 18.453 1.00 60.94 205 ARG A N 1
ATOM 1493 C CA . ARG A 1 205 ? -28.667 11.101 17.127 1.00 60.94 205 ARG A CA 1
ATOM 1494 C C . ARG A 1 205 ? -27.399 10.697 16.371 1.00 60.94 205 ARG A C 1
ATOM 1496 O O . ARG A 1 205 ? -26.285 11.012 16.771 1.00 60.94 205 ARG A O 1
ATOM 1503 N N . ALA A 1 206 ? -27.625 10.155 15.170 1.00 63.44 206 ALA A N 1
ATOM 1504 C CA . ALA A 1 206 ? -26.663 10.061 14.067 1.00 63.44 206 ALA A CA 1
ATOM 1505 C C . ALA A 1 206 ? -25.772 11.316 13.918 1.00 63.44 206 ALA A C 1
ATOM 1507 O O . ALA A 1 206 ? -24.632 11.213 13.492 1.00 63.44 206 ALA A O 1
ATOM 1508 N N . ARG A 1 207 ? -26.249 12.486 14.374 1.00 75.00 207 ARG A N 1
ATOM 1509 C CA . ARG A 1 207 ? -25.501 13.748 14.469 1.00 75.00 207 ARG A CA 1
ATOM 1510 C C . ARG A 1 207 ? -24.134 13.656 15.157 1.00 75.00 207 ARG A C 1
ATOM 1512 O O . ARG A 1 207 ? -23.232 14.349 14.716 1.00 75.00 207 ARG A O 1
ATOM 1519 N N . ALA A 1 208 ? -23.946 12.821 16.183 1.00 78.38 208 ALA A N 1
ATOM 1520 C CA . ALA A 1 208 ? -22.625 12.668 16.813 1.00 78.38 208 ALA A CA 1
ATOM 1521 C C . ALA A 1 208 ? -21.596 11.985 15.891 1.00 78.38 208 ALA A C 1
ATOM 1523 O O . ALA A 1 208 ? -20.397 12.193 16.052 1.00 78.38 208 ALA A O 1
ATOM 1524 N N . TRP A 1 209 ? -22.072 11.204 14.917 1.00 77.88 209 TRP A N 1
ATOM 1525 C CA . TRP A 1 209 ? -21.257 10.535 13.903 1.00 77.88 209 TRP A CA 1
ATOM 1526 C C . TRP A 1 209 ? -21.083 11.378 12.632 1.00 77.88 209 TRP A C 1
ATOM 1528 O O . TRP A 1 209 ? -20.243 11.037 11.809 1.00 77.88 209 TRP A O 1
ATOM 1538 N N . LEU A 1 210 ? -21.820 12.489 12.471 1.00 83.81 210 LEU A N 1
ATOM 1539 C CA . LEU A 1 210 ? -21.704 13.342 11.283 1.00 83.81 210 LEU A CA 1
ATOM 1540 C C . LEU A 1 210 ? -20.322 14.004 11.161 1.00 83.81 210 LEU A C 1
ATOM 1542 O O . LEU A 1 210 ? -19.739 13.871 10.092 1.00 83.81 210 LEU A O 1
ATOM 1546 N N . PRO A 1 211 ? -19.749 14.660 12.194 1.00 86.44 211 PRO A N 1
ATOM 1547 C CA . PRO A 1 211 ? -18.417 15.251 12.074 1.00 86.44 211 PRO A CA 1
ATOM 1548 C C . PRO A 1 211 ? -17.305 14.253 11.708 1.00 86.44 211 PRO A C 1
ATOM 1550 O O . PRO A 1 211 ? -16.573 14.550 10.768 1.00 86.44 211 PRO A O 1
ATOM 1553 N N . PRO A 1 212 ? -17.163 13.075 12.358 1.00 84.00 212 PRO A N 1
ATOM 1554 C CA . PRO A 1 212 ? -16.128 12.118 11.967 1.00 84.00 212 PRO A CA 1
ATOM 1555 C C . PRO A 1 212 ? -16.388 11.502 10.595 1.00 84.00 212 PRO A C 1
ATOM 1557 O O . PRO A 1 212 ? -15.441 11.317 9.841 1.00 84.00 212 PRO A O 1
ATOM 1560 N N . ALA A 1 213 ? -17.646 11.233 10.233 1.00 86.31 213 ALA A N 1
ATOM 1561 C CA . ALA A 1 213 ? -17.969 10.752 8.893 1.00 86.31 213 ALA A CA 1
ATOM 1562 C C . ALA A 1 213 ? -17.640 11.802 7.820 1.00 86.31 213 ALA A C 1
ATOM 1564 O O . ALA A 1 213 ? -17.080 11.456 6.786 1.00 86.31 213 ALA A O 1
ATOM 1565 N N . ALA A 1 214 ? -17.931 13.081 8.075 1.00 90.25 214 ALA A N 1
ATOM 1566 C CA . ALA A 1 214 ? -17.599 14.180 7.174 1.00 90.25 214 ALA A CA 1
ATOM 1567 C C . ALA A 1 214 ? -16.084 14.400 7.073 1.00 90.25 214 ALA A C 1
ATOM 1569 O O . ALA A 1 214 ? -15.577 14.593 5.976 1.00 90.25 214 ALA A O 1
ATOM 1570 N N . ALA A 1 215 ? -15.353 14.328 8.189 1.00 91.50 215 ALA A N 1
ATOM 1571 C CA . ALA A 1 215 ? -13.899 14.455 8.201 1.00 91.50 215 ALA A CA 1
ATOM 1572 C C . ALA A 1 215 ? -13.215 13.289 7.474 1.00 91.50 215 ALA A C 1
ATOM 1574 O O . ALA A 1 215 ? -12.332 13.524 6.656 1.00 91.50 215 ALA A O 1
ATOM 1575 N N . LEU A 1 216 ? -13.654 12.047 7.714 1.00 93.12 216 LEU A N 1
ATOM 1576 C CA . LEU A 1 216 ? -13.158 10.875 6.991 1.00 93.12 216 LEU A CA 1
ATOM 1577 C C . LEU A 1 216 ? -13.517 10.954 5.502 1.00 93.12 216 LEU A C 1
ATOM 1579 O O . LEU A 1 216 ? -12.666 10.708 4.656 1.00 93.12 216 LEU A O 1
ATOM 1583 N N . GLY A 1 217 ? -14.750 11.352 5.176 1.00 94.06 217 GLY A N 1
ATOM 1584 C CA . GLY A 1 217 ? -15.190 11.559 3.797 1.00 94.06 217 GLY A CA 1
ATOM 1585 C C . GLY A 1 217 ? -14.379 12.637 3.079 1.00 94.06 217 GLY A C 1
ATOM 1586 O O . GLY A 1 217 ? -13.981 12.434 1.938 1.00 94.06 217 GLY A O 1
ATOM 1587 N N . LEU A 1 218 ? -14.067 13.747 3.755 1.00 95.69 218 LEU A N 1
ATOM 1588 C CA . LEU A 1 218 ? -13.191 14.793 3.228 1.00 95.69 218 LEU A CA 1
ATOM 1589 C C . LEU A 1 218 ? -11.757 14.285 3.050 1.00 95.69 218 LEU A C 1
ATOM 1591 O O . LEU A 1 218 ? -11.167 14.530 2.006 1.00 95.69 218 LEU A O 1
ATOM 1595 N N . ALA A 1 219 ? -11.207 13.559 4.026 1.00 94.50 219 ALA A N 1
ATOM 1596 C CA . ALA A 1 219 ? -9.867 12.983 3.927 1.00 94.50 219 ALA A CA 1
ATOM 1597 C C . ALA A 1 219 ? -9.760 12.008 2.747 1.00 94.50 219 ALA A C 1
ATOM 1599 O O . ALA A 1 219 ? -8.817 12.103 1.971 1.00 94.50 219 ALA A O 1
ATOM 1600 N N . ILE A 1 220 ? -10.757 11.137 2.558 1.00 95.31 220 ILE A N 1
ATOM 1601 C CA . ILE A 1 220 ? -10.843 10.245 1.395 1.00 95.31 220 ILE A CA 1
ATOM 1602 C C . ILE A 1 220 ? -10.979 11.063 0.107 1.00 95.31 220 ILE A C 1
ATOM 1604 O O . ILE A 1 220 ? -10.256 10.811 -0.847 1.00 95.31 220 ILE A O 1
ATOM 1608 N N . ALA A 1 221 ? -11.853 12.070 0.067 1.00 95.12 221 ALA A N 1
ATOM 1609 C CA . ALA A 1 221 ? -12.026 12.906 -1.120 1.00 95.12 221 ALA A CA 1
ATOM 1610 C C . ALA A 1 221 ? -10.736 13.647 -1.506 1.00 95.12 221 ALA A C 1
ATOM 1612 O O . ALA A 1 221 ? -10.452 13.790 -2.690 1.00 95.12 221 ALA A O 1
ATOM 1613 N N . LEU A 1 222 ? -9.951 14.102 -0.526 1.00 93.88 222 LEU A N 1
ATOM 1614 C CA . LEU A 1 222 ? -8.641 14.711 -0.755 1.00 93.88 222 LEU A CA 1
ATOM 1615 C C . LEU A 1 222 ? -7.594 13.672 -1.173 1.00 93.88 222 LEU A C 1
ATOM 1617 O O . LEU A 1 222 ? -6.844 13.940 -2.100 1.00 93.88 222 LEU A O 1
ATOM 1621 N N . ALA A 1 223 ? -7.573 12.490 -0.556 1.00 92.56 223 ALA A N 1
ATOM 1622 C CA . ALA A 1 223 ? -6.682 11.386 -0.923 1.00 92.56 223 ALA A CA 1
ATOM 1623 C C . ALA A 1 223 ? -6.915 10.889 -2.361 1.00 92.56 223 ALA A C 1
ATOM 1625 O O . ALA A 1 223 ? -5.973 10.552 -3.072 1.00 92.56 223 ALA A O 1
ATOM 1626 N N . LEU A 1 224 ? -8.176 10.881 -2.803 1.00 92.94 224 LEU A N 1
ATOM 1627 C CA . LEU A 1 224 ? -8.566 10.510 -4.162 1.00 92.94 224 LEU A CA 1
ATOM 1628 C C . LEU A 1 224 ? -8.264 11.600 -5.196 1.00 92.94 224 LEU A C 1
ATOM 1630 O O . LEU A 1 224 ? -8.342 11.325 -6.393 1.00 92.94 224 LEU A O 1
ATOM 1634 N N . ARG A 1 225 ? -7.931 12.831 -4.778 1.00 90.88 225 ARG A N 1
ATOM 1635 C CA . ARG A 1 225 ? -7.474 13.852 -5.724 1.00 90.88 225 ARG A CA 1
ATOM 1636 C C . ARG A 1 225 ? -6.062 13.493 -6.186 1.00 90.88 225 ARG A C 1
ATOM 1638 O O . ARG A 1 225 ? -5.190 13.350 -5.332 1.00 90.88 225 ARG A O 1
ATOM 1645 N N . PRO A 1 226 ? -5.829 13.378 -7.506 1.00 83.62 226 PRO A N 1
ATOM 1646 C CA . PRO A 1 226 ? -4.498 13.135 -8.041 1.00 83.62 226 PRO A CA 1
ATOM 1647 C C . PRO A 1 226 ? -3.508 14.172 -7.521 1.00 83.62 226 PRO A C 1
ATOM 1649 O O . PRO A 1 226 ? -3.791 15.372 -7.583 1.00 83.62 226 PRO A O 1
ATOM 1652 N N . ASP A 1 227 ? -2.348 13.719 -7.042 1.00 78.81 227 A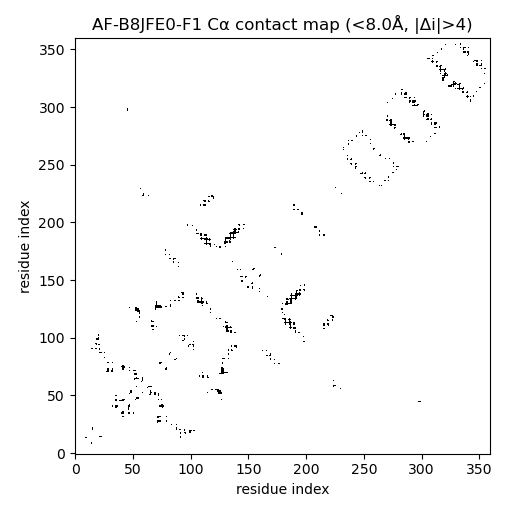SP A N 1
ATOM 1653 C CA . ASP A 1 227 ? -1.236 14.625 -6.767 1.00 78.81 227 ASP A CA 1
ATOM 1654 C C . ASP A 1 227 ? -0.900 15.383 -8.070 1.00 78.81 227 ASP A C 1
ATOM 1656 O O . ASP A 1 227 ? -0.774 14.750 -9.127 1.00 78.81 227 ASP A O 1
ATOM 1660 N N . PRO A 1 228 ? -0.766 16.723 -8.052 1.00 78.50 228 PRO A N 1
ATOM 1661 C CA . PRO A 1 228 ? -0.362 17.487 -9.229 1.00 78.50 228 PRO A CA 1
ATOM 1662 C C . PRO A 1 228 ? 0.916 16.953 -9.888 1.00 78.50 228 PRO A C 1
ATOM 1664 O O . PRO A 1 228 ? 1.028 16.988 -11.111 1.00 78.50 228 PRO A O 1
ATOM 1667 N N . ARG A 1 229 ? 1.855 16.419 -9.097 1.00 76.06 229 ARG A N 1
ATOM 1668 C CA . ARG A 1 229 ? 3.071 15.756 -9.581 1.00 76.06 229 ARG A CA 1
ATOM 1669 C C . ARG A 1 229 ? 2.736 14.483 -10.335 1.00 76.06 229 ARG A C 1
ATOM 1671 O O . ARG A 1 229 ? 3.243 14.278 -11.424 1.00 76.06 229 ARG A O 1
ATOM 1678 N N . TRP A 1 230 ? 1.837 13.653 -9.814 1.00 76.12 230 TRP A N 1
ATOM 1679 C CA . TRP A 1 230 ? 1.384 12.459 -10.525 1.00 76.12 230 TRP A CA 1
ATOM 1680 C C . TRP A 1 230 ? 0.701 12.806 -11.853 1.00 76.12 230 TRP A C 1
ATOM 1682 O O . TRP A 1 230 ? 1.019 12.214 -12.882 1.00 76.12 230 TRP A O 1
ATOM 1692 N N . ALA A 1 231 ? -0.186 13.805 -11.855 1.00 76.88 231 ALA A N 1
ATOM 1693 C CA . ALA A 1 231 ? -0.835 14.274 -13.077 1.00 76.88 231 ALA A CA 1
ATOM 1694 C C . ALA A 1 231 ? 0.183 14.810 -14.100 1.00 76.88 231 ALA A C 1
ATOM 1696 O O . ALA A 1 231 ? 0.088 14.475 -15.281 1.00 76.88 231 ALA A O 1
ATOM 1697 N N . ALA A 1 232 ? 1.178 15.581 -13.644 1.00 76.12 232 ALA A N 1
ATOM 1698 C CA . ALA A 1 232 ? 2.276 16.058 -14.478 1.00 76.12 232 ALA A CA 1
ATOM 1699 C C . ALA A 1 232 ? 3.092 14.887 -15.049 1.00 76.12 232 ALA A C 1
ATOM 1701 O O . ALA A 1 232 ? 3.212 14.779 -16.267 1.00 76.12 232 ALA A O 1
ATOM 1702 N N . ASN A 1 233 ? 3.548 13.959 -14.202 1.00 79.69 233 ASN A N 1
ATOM 1703 C CA . ASN A 1 233 ? 4.316 12.776 -14.601 1.00 79.69 233 ASN A CA 1
ATOM 1704 C C . ASN A 1 233 ? 3.565 11.947 -15.644 1.00 79.69 233 ASN A C 1
ATOM 1706 O O . ASN A 1 233 ? 4.135 11.601 -16.675 1.00 79.69 233 ASN A O 1
ATOM 1710 N N . ARG A 1 234 ? 2.277 11.661 -15.410 1.00 81.56 234 ARG A N 1
ATOM 1711 C CA . ARG A 1 234 ? 1.443 10.905 -16.350 1.00 81.56 234 ARG A CA 1
ATOM 1712 C C . ARG A 1 234 ? 1.358 11.621 -17.700 1.00 81.56 234 ARG A C 1
ATOM 1714 O O . ARG A 1 234 ? 1.644 11.013 -18.725 1.00 81.56 234 ARG A O 1
ATOM 1721 N N . SER A 1 235 ? 1.053 12.921 -17.688 1.00 83.75 235 SER A N 1
ATOM 1722 C CA . SER A 1 235 ? 0.935 13.722 -18.913 1.00 83.75 235 SER A CA 1
ATOM 1723 C C . SER A 1 235 ? 2.241 13.799 -19.711 1.00 83.75 235 SER A C 1
ATOM 1725 O O . SER A 1 235 ? 2.221 13.773 -20.939 1.00 83.75 235 SER A O 1
ATOM 1727 N N . GLU A 1 236 ? 3.387 13.851 -19.030 1.00 86.88 236 GLU A N 1
ATOM 1728 C CA . GLU A 1 236 ? 4.703 13.887 -19.665 1.00 86.88 236 GLU A CA 1
ATOM 1729 C C . GLU A 1 236 ? 5.069 12.537 -20.279 1.00 86.88 236 GLU A C 1
ATOM 1731 O O . GLU A 1 236 ? 5.520 12.498 -21.420 1.00 86.88 236 GLU A O 1
ATOM 1736 N N . LEU A 1 237 ? 4.831 11.430 -19.569 1.00 86.00 237 LEU A N 1
ATOM 1737 C CA . LEU A 1 237 ? 5.053 10.084 -20.104 1.00 86.00 237 LEU A CA 1
ATOM 1738 C C . LEU A 1 237 ? 4.132 9.802 -21.301 1.00 86.00 237 LEU A C 1
ATOM 1740 O O . LEU A 1 237 ? 4.592 9.249 -22.297 1.00 86.00 237 LEU A O 1
ATOM 1744 N N . GLU A 1 238 ? 2.868 10.230 -21.252 1.00 88.06 238 GLU A N 1
ATOM 1745 C CA .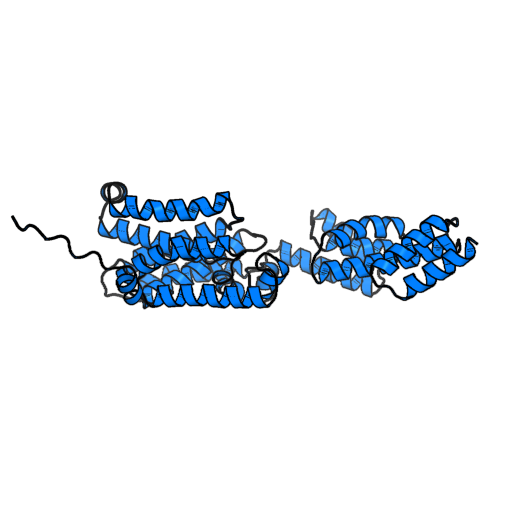 GLU A 1 238 ? 1.930 10.137 -22.380 1.00 88.06 238 GLU A CA 1
ATOM 1746 C C . GLU A 1 238 ? 2.388 10.980 -23.579 1.00 88.06 238 GLU A C 1
ATOM 1748 O O . GLU A 1 238 ? 2.402 10.496 -24.713 1.00 88.06 238 GLU A O 1
ATOM 1753 N N . ALA A 1 239 ? 2.806 12.229 -23.344 1.00 89.56 239 ALA A N 1
ATOM 1754 C CA . ALA A 1 239 ? 3.317 13.106 -24.395 1.00 89.56 239 ALA A CA 1
ATOM 1755 C C . ALA A 1 239 ? 4.605 12.558 -25.021 1.00 89.56 239 ALA A C 1
ATOM 1757 O O . ALA A 1 239 ? 4.781 12.644 -26.237 1.00 89.56 239 ALA A O 1
ATOM 1758 N N . MET A 1 240 ? 5.477 11.971 -24.203 1.00 91.50 240 MET A N 1
ATOM 1759 C CA . MET A 1 240 ? 6.711 11.329 -24.633 1.00 91.50 240 MET A CA 1
ATOM 1760 C C . MET A 1 240 ? 6.432 10.086 -25.479 1.00 91.50 240 MET A C 1
ATOM 1762 O O . MET A 1 240 ? 6.980 9.944 -26.570 1.00 91.50 240 MET A O 1
ATOM 1766 N N . HIS A 1 241 ? 5.532 9.219 -25.012 1.00 89.62 241 HIS A N 1
ATOM 1767 C CA . HIS A 1 241 ? 5.096 8.039 -25.749 1.00 89.62 241 HIS A CA 1
ATOM 1768 C C . HIS A 1 241 ? 4.492 8.419 -27.107 1.00 89.62 241 HIS A C 1
ATOM 1770 O O . HIS A 1 241 ? 4.860 7.842 -28.128 1.00 89.62 241 HIS A O 1
ATOM 1776 N N . ALA A 1 242 ? 3.610 9.425 -27.138 1.00 91.19 242 ALA A N 1
ATOM 1777 C CA . ALA A 1 242 ? 3.010 9.921 -28.374 1.00 91.19 242 ALA A CA 1
ATOM 1778 C C . ALA A 1 242 ? 4.062 10.498 -29.335 1.00 91.19 242 ALA A C 1
ATOM 1780 O O . ALA A 1 242 ? 4.080 10.128 -30.504 1.00 91.19 242 ALA A O 1
ATOM 1781 N N . ALA A 1 243 ? 4.973 11.344 -28.843 1.00 93.56 243 ALA A N 1
ATOM 1782 C CA . ALA A 1 243 ? 6.023 11.943 -29.665 1.00 93.56 243 ALA A CA 1
ATOM 1783 C C . ALA A 1 243 ? 6.954 10.885 -30.279 1.00 93.56 243 ALA A C 1
ATOM 1785 O O . ALA A 1 243 ? 7.234 10.932 -31.474 1.00 93.56 243 ALA A O 1
ATOM 1786 N N . LEU A 1 244 ? 7.378 9.891 -29.493 1.00 92.50 244 LEU A N 1
ATOM 1787 C CA . LEU A 1 244 ? 8.226 8.799 -29.977 1.00 92.50 244 LEU A CA 1
ATOM 1788 C C . LEU A 1 244 ? 7.498 7.889 -30.969 1.00 92.50 244 LEU A C 1
ATOM 1790 O O . LEU A 1 244 ? 8.097 7.475 -31.960 1.00 92.50 244 LEU A O 1
ATOM 1794 N N . ARG A 1 245 ? 6.214 7.593 -30.737 1.0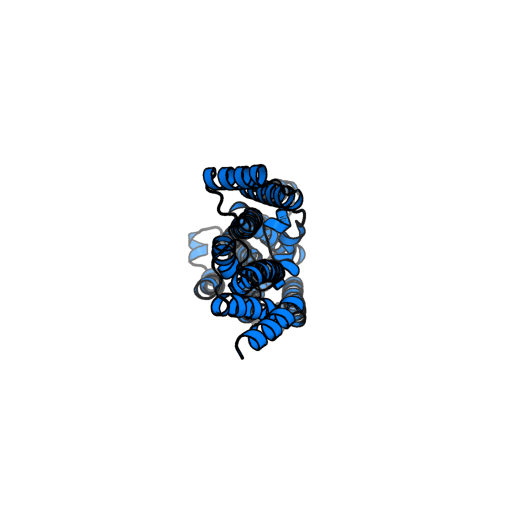0 92.38 245 ARG A N 1
ATOM 1795 C CA . ARG A 1 245 ? 5.387 6.819 -31.674 1.00 92.38 245 ARG A CA 1
ATOM 1796 C C . ARG A 1 245 ? 5.233 7.536 -33.015 1.00 92.38 245 ARG A C 1
ATOM 1798 O O . ARG A 1 245 ? 5.303 6.893 -34.057 1.00 92.38 245 ARG A O 1
ATOM 1805 N N . ASP A 1 246 ? 5.049 8.851 -32.977 1.00 93.25 246 ASP A N 1
ATOM 1806 C CA . ASP A 1 246 ? 4.857 9.680 -34.167 1.00 93.25 246 ASP A CA 1
ATOM 1807 C C . ASP A 1 246 ? 6.206 10.054 -34.838 1.00 93.25 246 ASP A C 1
ATOM 1809 O O . ASP A 1 246 ? 6.226 10.670 -35.902 1.00 93.25 246 ASP A O 1
ATOM 1813 N N . GLY A 1 247 ? 7.344 9.667 -34.240 1.00 91.75 247 GLY A N 1
ATOM 1814 C CA . GLY A 1 247 ? 8.697 9.960 -34.732 1.00 91.75 247 GLY A CA 1
ATOM 1815 C C . GLY A 1 247 ? 9.138 11.420 -34.557 1.00 91.75 247 GLY A C 1
ATOM 1816 O O . GLY A 1 247 ? 10.159 11.828 -35.115 1.00 91.75 247 GLY A O 1
ATOM 1817 N N . ASP A 1 248 ? 8.394 12.211 -33.782 1.00 95.81 248 ASP A N 1
ATOM 1818 C CA . ASP A 1 248 ? 8.650 13.627 -33.522 1.00 95.81 248 ASP A CA 1
ATOM 1819 C C . ASP A 1 248 ? 9.693 13.798 -32.404 1.00 95.81 248 ASP A C 1
ATOM 1821 O O . ASP A 1 248 ? 9.389 14.015 -31.225 1.00 95.81 248 ASP A O 1
ATOM 1825 N N . ARG A 1 249 ? 10.966 13.684 -32.793 1.00 94.81 249 ARG A N 1
ATOM 1826 C CA . ARG A 1 249 ? 12.120 13.777 -31.880 1.00 94.81 249 ARG A CA 1
ATOM 1827 C C . ARG A 1 249 ? 12.229 15.150 -31.223 1.00 94.81 249 ARG A C 1
ATOM 1829 O O . ARG A 1 249 ? 12.611 15.243 -30.060 1.00 94.81 249 ARG A O 1
ATOM 1836 N N . THR A 1 250 ? 11.867 16.214 -31.941 1.00 95.31 250 THR A N 1
ATOM 1837 C CA . THR A 1 250 ? 11.896 17.585 -31.417 1.00 95.31 250 THR A CA 1
ATOM 1838 C C . THR A 1 250 ? 10.900 17.741 -30.277 1.00 95.31 250 THR A C 1
ATOM 1840 O O . THR A 1 250 ? 11.252 18.259 -29.216 1.00 95.31 250 THR A O 1
ATOM 1843 N N . ARG A 1 251 ? 9.676 17.231 -30.450 1.00 94.38 251 ARG A N 1
ATOM 1844 C CA . ARG A 1 251 ? 8.674 17.219 -29.385 1.00 94.38 251 ARG A CA 1
ATOM 1845 C C . ARG A 1 251 ? 9.090 16.332 -28.217 1.00 94.38 251 ARG A C 1
ATOM 1847 O O . ARG A 1 251 ? 8.953 16.764 -27.076 1.00 94.38 251 ARG A O 1
ATOM 1854 N N . ALA A 1 252 ? 9.624 15.138 -28.473 1.00 93.62 252 ALA A N 1
ATOM 1855 C CA . ALA A 1 252 ? 10.108 14.246 -27.417 1.00 93.62 252 ALA A CA 1
ATOM 1856 C C . ALA A 1 252 ? 11.217 14.910 -26.574 1.00 93.62 252 ALA A C 1
ATOM 1858 O O . ALA A 1 252 ? 11.146 14.919 -25.344 1.00 93.62 252 ALA A O 1
ATOM 1859 N N . ARG A 1 253 ? 12.191 15.561 -27.226 1.00 94.81 253 ARG A N 1
ATOM 1860 C CA . ARG A 1 253 ? 13.256 16.324 -26.561 1.00 94.81 253 ARG A CA 1
ATOM 1861 C C . ARG A 1 253 ? 12.695 17.469 -25.717 1.00 94.81 253 ARG A C 1
ATOM 1863 O O . ARG A 1 253 ? 13.044 17.586 -24.547 1.00 94.81 253 ARG A O 1
ATOM 1870 N N . ALA A 1 254 ? 11.755 18.240 -26.265 1.00 93.75 254 ALA A N 1
ATOM 1871 C CA . ALA A 1 254 ? 11.108 19.334 -25.544 1.00 93.75 254 ALA A CA 1
ATOM 1872 C C . ALA A 1 254 ? 10.349 18.855 -24.292 1.00 93.75 254 ALA A C 1
ATOM 1874 O O . ALA A 1 254 ? 10.405 19.513 -23.253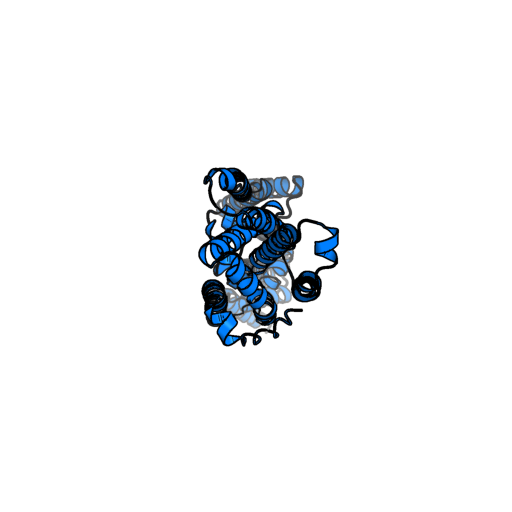 1.00 93.75 254 ALA A O 1
ATOM 1875 N N . VAL A 1 255 ? 9.669 17.703 -24.360 1.00 91.88 255 VAL A N 1
ATOM 1876 C CA . VAL A 1 255 ? 9.008 17.097 -23.190 1.00 91.88 255 VAL A CA 1
ATOM 1877 C C . VAL A 1 255 ? 10.041 16.694 -22.136 1.00 91.88 255 VAL A C 1
ATOM 1879 O O . VAL A 1 255 ? 9.841 16.991 -20.959 1.00 91.88 255 VAL A O 1
ATOM 1882 N N . LEU A 1 256 ? 11.154 16.070 -22.541 1.00 90.88 256 LEU A N 1
ATOM 1883 C CA . LEU A 1 256 ? 12.207 15.618 -21.626 1.00 90.88 256 LEU A CA 1
ATOM 1884 C C . LEU A 1 256 ? 12.880 16.798 -20.917 1.00 90.88 256 LEU A C 1
ATOM 1886 O O . LEU A 1 256 ? 13.077 16.767 -19.703 1.00 90.88 256 LEU A O 1
ATOM 1890 N N . ASP A 1 257 ? 13.201 17.851 -21.664 1.00 91.06 257 ASP A N 1
ATOM 1891 C CA . ASP A 1 257 ? 13.835 19.054 -21.128 1.00 91.06 257 ASP A CA 1
ATOM 1892 C C . ASP A 1 257 ? 12.885 19.800 -20.187 1.00 91.06 257 ASP A C 1
ATOM 1894 O O . ASP A 1 257 ? 13.291 20.244 -19.113 1.00 91.06 257 ASP A O 1
ATOM 1898 N N . ALA A 1 258 ? 11.597 19.869 -20.535 1.00 88.88 258 ALA A N 1
ATOM 1899 C CA . ALA A 1 258 ? 10.576 20.452 -19.674 1.00 88.88 258 ALA A CA 1
ATOM 1900 C C . ALA A 1 258 ? 10.389 19.654 -18.371 1.00 88.88 258 ALA A C 1
ATOM 1902 O O . ALA A 1 258 ? 10.250 20.258 -17.305 1.00 88.88 258 ALA A O 1
ATOM 1903 N N . ALA A 1 259 ? 10.418 18.319 -18.439 1.00 86.88 259 ALA A N 1
ATOM 1904 C CA . ALA A 1 259 ? 10.364 17.445 -17.269 1.00 86.88 259 ALA A CA 1
ATOM 1905 C C . ALA A 1 259 ? 11.573 17.675 -16.345 1.00 86.88 259 ALA A C 1
ATOM 1907 O O . ALA A 1 259 ? 11.413 17.922 -15.148 1.00 86.88 259 ALA A O 1
ATOM 1908 N N . ARG A 1 260 ? 12.786 17.709 -16.912 1.00 86.88 260 ARG A N 1
ATOM 1909 C CA . ARG A 1 260 ? 14.033 17.994 -16.179 1.00 86.88 260 ARG A CA 1
ATOM 1910 C C . ARG A 1 260 ? 14.045 19.378 -15.546 1.00 86.88 260 ARG A C 1
ATOM 1912 O O . ARG A 1 260 ? 14.436 19.511 -14.391 1.00 86.88 260 ARG A O 1
ATOM 1919 N N . ALA A 1 261 ? 13.583 20.399 -16.267 1.00 86.56 261 ALA A N 1
ATOM 1920 C CA . ALA A 1 261 ? 13.498 21.768 -15.760 1.00 86.56 261 ALA A CA 1
ATOM 1921 C C . ALA A 1 261 ? 12.545 21.888 -14.559 1.00 86.56 261 ALA A C 1
ATOM 1923 O O . ALA A 1 261 ? 12.762 22.713 -13.675 1.00 86.56 261 ALA A O 1
ATOM 1924 N N . ARG A 1 262 ? 11.511 21.040 -14.498 1.00 83.12 262 ARG A N 1
ATOM 1925 C CA . ARG A 1 262 ? 10.605 20.924 -13.345 1.00 83.12 262 ARG A CA 1
ATOM 1926 C C . ARG A 1 262 ? 11.174 20.085 -12.196 1.00 83.12 262 ARG A C 1
ATOM 1928 O O . ARG A 1 262 ? 10.509 19.954 -11.172 1.00 83.12 262 ARG A O 1
ATOM 1935 N N . GLY A 1 263 ? 12.373 19.523 -12.351 1.00 79.12 263 GLY A N 1
ATOM 1936 C CA . GLY A 1 263 ? 12.955 18.581 -11.398 1.00 79.12 263 GLY A CA 1
ATOM 1937 C C . GLY A 1 263 ? 12.184 17.265 -11.325 1.00 79.12 263 GLY A C 1
ATOM 1938 O O . GLY A 1 263 ? 12.198 16.621 -10.282 1.00 79.12 263 GLY A O 1
ATOM 1939 N N . ASN A 1 264 ? 11.473 16.891 -12.394 1.00 74.62 264 ASN A N 1
ATOM 1940 C CA . ASN A 1 264 ? 10.741 15.639 -12.436 1.00 74.62 264 ASN A CA 1
ATOM 1941 C C . ASN A 1 264 ? 11.683 14.471 -12.744 1.00 74.62 264 ASN A C 1
ATOM 1943 O O . ASN A 1 264 ? 12.270 14.394 -13.824 1.00 74.62 264 ASN A O 1
ATOM 1947 N N . ASP A 1 265 ? 11.788 13.548 -11.800 1.00 66.75 265 ASP A N 1
ATOM 1948 C CA . ASP A 1 265 ? 12.590 12.332 -11.860 1.00 66.75 265 ASP A CA 1
ATOM 1949 C C . ASP A 1 265 ? 11.731 11.073 -12.062 1.00 66.75 265 ASP A C 1
ATOM 1951 O O . ASP A 1 265 ? 12.151 9.970 -11.708 1.00 66.75 265 ASP A O 1
ATOM 1955 N N . ALA A 1 266 ? 10.533 11.221 -12.647 1.00 70.44 266 ALA A N 1
ATOM 1956 C CA . ALA A 1 266 ? 9.605 10.121 -12.892 1.00 70.44 266 ALA A CA 1
ATOM 1957 C C . ALA A 1 266 ? 10.320 8.868 -13.425 1.00 70.44 266 ALA A C 1
ATOM 1959 O O . ALA A 1 266 ? 11.008 8.910 -14.447 1.00 70.44 266 ALA A O 1
ATOM 1960 N N . ALA A 1 267 ? 10.094 7.727 -12.766 1.00 66.94 267 ALA A N 1
ATOM 1961 C CA . ALA A 1 267 ? 10.808 6.475 -13.028 1.00 66.94 267 ALA A CA 1
ATOM 1962 C C . ALA A 1 267 ? 10.728 5.981 -14.491 1.00 66.94 267 ALA A C 1
ATOM 1964 O O . ALA A 1 267 ? 11.592 5.226 -14.930 1.00 66.94 267 ALA A O 1
ATOM 1965 N N . GLY A 1 268 ? 9.720 6.416 -15.258 1.00 77.06 268 GLY A N 1
ATOM 1966 C CA . GLY A 1 268 ? 9.562 6.088 -16.680 1.00 77.06 268 GLY A CA 1
ATOM 1967 C C . GLY A 1 268 ? 10.336 6.988 -17.654 1.00 77.06 268 GLY A C 1
ATOM 1968 O O . GLY A 1 268 ? 10.567 6.583 -18.790 1.00 77.06 268 GLY A O 1
ATOM 1969 N N . LEU A 1 269 ? 10.771 8.186 -17.246 1.00 84.31 269 LEU A N 1
ATOM 1970 C CA . LEU A 1 269 ? 11.494 9.113 -18.130 1.00 84.31 269 LEU A CA 1
ATOM 1971 C C . LEU A 1 269 ? 12.829 8.544 -18.644 1.00 84.31 269 LEU A C 1
ATOM 1973 O O . LEU A 1 269 ? 13.088 8.686 -19.838 1.00 84.31 269 LEU A O 1
ATOM 1977 N N . PRO A 1 270 ? 13.653 7.851 -17.828 1.00 88.81 270 PRO A N 1
ATOM 1978 C CA . PRO A 1 270 ? 14.864 7.187 -18.312 1.00 88.81 270 PRO A CA 1
ATOM 1979 C C . PRO A 1 270 ? 14.621 6.190 -19.450 1.00 88.81 270 PRO A C 1
ATOM 1981 O O . PRO A 1 270 ? 15.419 6.120 -20.382 1.00 88.81 270 PRO A O 1
ATOM 1984 N N . TYR A 1 271 ? 13.518 5.437 -19.390 1.00 89.81 271 TYR A N 1
ATOM 1985 C CA . TYR A 1 271 ? 13.162 4.474 -20.432 1.00 89.81 271 TYR A CA 1
ATOM 1986 C C . TYR A 1 271 ? 12.904 5.190 -21.760 1.00 89.81 271 TYR A C 1
ATOM 1988 O O . TYR A 1 271 ? 13.518 4.867 -22.777 1.00 89.81 271 TYR A O 1
ATOM 1996 N N . TYR A 1 272 ? 12.056 6.217 -21.734 1.00 92.00 272 TYR A N 1
ATOM 1997 C CA . TYR A 1 272 ? 11.739 6.984 -22.931 1.00 92.00 272 TYR A CA 1
ATOM 1998 C C . TYR A 1 272 ? 12.919 7.802 -23.464 1.00 92.00 272 TYR A C 1
ATOM 2000 O O . TYR A 1 272 ? 13.055 7.955 -24.674 1.00 92.00 272 TYR A O 1
ATOM 2008 N N . GLU A 1 273 ? 13.802 8.287 -22.592 1.00 93.25 273 GLU A N 1
ATOM 2009 C CA . GLU A 1 273 ? 15.050 8.917 -23.017 1.00 93.25 273 GLU A CA 1
ATOM 2010 C C . GLU A 1 273 ? 15.936 7.936 -23.796 1.00 93.25 273 GLU A C 1
ATOM 2012 O O . GLU A 1 273 ? 16.458 8.293 -24.849 1.00 93.25 273 GLU A O 1
ATOM 2017 N N . GLY A 1 274 ? 16.058 6.689 -23.330 1.00 93.62 274 GLY A N 1
ATOM 2018 C CA . GLY A 1 274 ? 16.775 5.646 -24.066 1.00 93.62 274 GLY A CA 1
ATOM 2019 C C . GLY A 1 274 ? 16.185 5.396 -25.458 1.00 93.62 274 GLY A C 1
ATOM 2020 O O . GLY A 1 274 ? 16.925 5.277 -26.435 1.00 93.62 274 GLY A O 1
ATOM 2021 N N . LEU A 1 275 ? 14.853 5.386 -25.578 1.00 94.75 275 LEU A N 1
ATOM 2022 C CA . LEU A 1 275 ? 14.177 5.275 -26.876 1.00 94.75 275 LEU A CA 1
ATOM 2023 C C . LEU A 1 275 ? 14.424 6.492 -27.780 1.00 94.75 275 LEU A C 1
ATOM 2025 O O . LEU A 1 275 ? 14.633 6.323 -28.982 1.00 94.75 275 LEU A O 1
ATOM 2029 N N . LEU A 1 276 ? 14.424 7.703 -27.217 1.00 95.88 276 LEU A N 1
ATOM 2030 C CA . LEU A 1 276 ? 14.711 8.934 -27.953 1.00 95.88 276 LEU A CA 1
ATOM 2031 C C . LEU A 1 276 ? 16.130 8.920 -28.532 1.00 95.88 276 LEU A C 1
ATOM 2033 O O . LEU A 1 276 ? 16.297 9.153 -29.728 1.00 95.88 276 LEU A O 1
ATOM 2037 N N . LEU A 1 277 ? 17.130 8.573 -27.716 1.00 96.19 277 LEU A N 1
ATOM 2038 C CA . LEU A 1 277 ? 18.525 8.436 -28.152 1.00 96.19 277 LEU A CA 1
ATOM 2039 C C . LEU A 1 277 ? 18.647 7.426 -29.303 1.00 96.19 277 LEU A C 1
ATOM 2041 O O . LEU A 1 277 ? 19.271 7.706 -30.329 1.00 96.19 277 LEU A O 1
ATOM 2045 N N . ALA A 1 278 ? 17.949 6.290 -29.201 1.00 94.62 278 ALA A N 1
ATOM 2046 C CA . ALA A 1 278 ? 17.940 5.283 -30.256 1.00 94.62 278 ALA A CA 1
ATOM 2047 C C . ALA A 1 278 ? 17.314 5.788 -31.571 1.00 94.62 278 ALA A C 1
ATOM 2049 O O . ALA A 1 278 ? 17.788 5.441 -32.661 1.00 94.62 278 ALA A O 1
ATOM 2050 N N . GLN A 1 279 ? 16.256 6.603 -31.495 1.00 94.19 279 GLN A N 1
ATOM 2051 C CA . GLN A 1 279 ? 15.653 7.233 -32.672 1.00 94.19 279 GLN A CA 1
ATOM 2052 C C . GLN A 1 279 ? 16.564 8.299 -33.284 1.00 94.19 279 GLN A C 1
ATOM 2054 O O . GLN A 1 279 ? 16.648 8.387 -34.508 1.00 94.19 279 GLN A O 1
ATOM 2059 N N . GLU A 1 280 ? 17.268 9.076 -32.465 1.00 94.06 280 GLU A N 1
ATOM 2060 C CA . GLU A 1 280 ? 18.241 10.079 -32.912 1.00 94.06 280 GLU A CA 1
ATOM 2061 C C . GLU A 1 280 ? 19.512 9.466 -33.517 1.00 94.06 280 GLU A C 1
ATOM 2063 O O . GLU A 1 280 ? 20.201 10.134 -34.284 1.00 94.06 280 GLU A O 1
ATOM 2068 N N . GLY A 1 281 ? 19.771 8.184 -33.251 1.00 92.31 281 GLY A N 1
ATOM 2069 C CA . GLY A 1 281 ? 20.919 7.443 -33.776 1.00 92.31 281 GLY A CA 1
ATOM 2070 C C . GLY A 1 281 ? 22.069 7.295 -32.781 1.00 92.31 281 GLY A C 1
ATOM 2071 O O . GLY A 1 281 ? 23.048 6.617 -33.095 1.00 92.31 281 GLY A O 1
ATOM 2072 N N . ASP A 1 282 ? 21.937 7.846 -31.573 1.00 95.25 282 ASP A N 1
ATOM 2073 C CA . ASP A 1 282 ? 22.857 7.605 -30.463 1.00 95.25 282 ASP A CA 1
ATOM 2074 C C . ASP A 1 282 ? 22.541 6.260 -29.791 1.00 95.25 282 ASP A C 1
ATOM 2076 O O . ASP A 1 282 ? 21.923 6.164 -28.729 1.00 95.25 282 ASP A O 1
ATOM 2080 N N . LEU A 1 283 ? 22.921 5.179 -30.474 1.00 95.88 283 LEU A N 1
ATOM 2081 C CA . LEU A 1 283 ? 22.685 3.819 -29.994 1.00 95.88 283 LEU A CA 1
ATOM 2082 C C . LEU A 1 283 ? 23.541 3.485 -28.766 1.00 95.88 283 LEU A C 1
ATOM 2084 O O . LEU A 1 283 ? 23.106 2.713 -27.917 1.00 95.88 283 LEU A O 1
ATOM 2088 N N . ASP A 1 284 ? 24.738 4.063 -28.662 1.00 95.44 284 ASP A N 1
ATOM 2089 C CA . ASP A 1 284 ? 25.633 3.862 -27.525 1.00 95.44 284 ASP A CA 1
ATOM 2090 C C . ASP A 1 284 ? 25.023 4.471 -26.248 1.00 95.44 284 ASP A C 1
ATOM 2092 O O . ASP A 1 284 ? 24.872 3.764 -25.246 1.00 95.44 284 ASP A O 1
ATOM 2096 N N . GLY A 1 285 ? 24.562 5.727 -26.315 1.00 96.19 285 GLY A N 1
ATOM 2097 C CA . GLY A 1 285 ? 23.854 6.384 -25.215 1.00 96.19 285 GLY A CA 1
ATOM 2098 C C . GLY A 1 285 ? 22.527 5.702 -24.869 1.00 96.19 285 GLY A C 1
ATOM 2099 O O . GLY A 1 285 ? 22.187 5.542 -23.694 1.00 96.19 285 GLY A O 1
ATOM 2100 N N . ALA A 1 286 ? 21.788 5.214 -25.871 1.00 96.38 286 ALA A N 1
ATOM 2101 C CA . ALA A 1 286 ? 20.566 4.444 -25.642 1.00 96.38 286 ALA A CA 1
ATOM 2102 C C . ALA A 1 286 ? 20.823 3.159 -24.831 1.00 96.38 286 ALA A C 1
ATOM 2104 O O . ALA A 1 286 ? 20.070 2.859 -23.901 1.00 96.38 286 ALA A O 1
ATOM 2105 N N . LEU A 1 287 ? 21.895 2.416 -25.136 1.00 95.69 287 LEU A N 1
ATOM 2106 C CA . LEU A 1 287 ? 22.279 1.225 -24.370 1.00 95.69 287 LEU A CA 1
ATOM 2107 C C . LEU A 1 287 ? 22.675 1.570 -22.934 1.00 95.69 287 LEU A C 1
ATOM 2109 O O . LEU A 1 287 ? 22.250 0.880 -22.005 1.00 95.69 287 LEU A O 1
ATOM 2113 N N . GLU A 1 288 ? 23.465 2.628 -22.740 1.00 95.25 288 GLU A N 1
ATOM 2114 C CA . GLU A 1 288 ? 23.856 3.100 -21.407 1.00 95.25 288 GLU A CA 1
ATOM 2115 C C . GLU A 1 288 ? 22.627 3.438 -20.555 1.00 95.25 288 GLU A C 1
ATOM 2117 O O . GLU A 1 288 ? 22.557 3.076 -19.378 1.00 95.25 288 GLU A O 1
ATOM 2122 N N . ARG A 1 289 ? 21.610 4.054 -21.168 1.00 92.75 289 ARG A N 1
ATOM 2123 C CA . ARG A 1 289 ? 20.382 4.444 -20.474 1.00 92.75 289 ARG A CA 1
ATOM 2124 C C . ARG A 1 289 ? 19.448 3.272 -20.166 1.00 92.75 289 ARG A C 1
ATOM 2126 O O . ARG A 1 289 ? 18.852 3.242 -19.090 1.00 92.75 289 ARG A O 1
ATOM 2133 N N . LEU A 1 290 ? 19.308 2.315 -21.087 1.00 92.75 290 LEU A N 1
ATOM 2134 C CA . LEU A 1 290 ? 18.356 1.202 -20.969 1.00 92.75 290 LEU A CA 1
ATOM 2135 C C . LEU A 1 290 ? 18.880 0.032 -20.124 1.00 92.75 290 LEU A C 1
ATOM 2137 O O . LEU A 1 290 ? 18.086 -0.650 -19.473 1.00 92.75 290 LEU A O 1
ATOM 2141 N N . ARG A 1 291 ? 20.197 -0.212 -20.098 1.00 92.12 291 ARG A N 1
ATOM 2142 C CA . ARG A 1 291 ? 20.785 -1.388 -19.432 1.00 92.12 291 ARG A CA 1
ATOM 2143 C C . ARG A 1 291 ? 20.506 -1.449 -17.919 1.00 92.12 291 ARG A C 1
ATOM 2145 O O . ARG A 1 291 ? 20.096 -2.517 -17.456 1.00 92.12 291 ARG A O 1
ATOM 2152 N N . PRO A 1 292 ? 20.605 -0.347 -17.145 1.00 89.94 292 PRO A N 1
ATOM 2153 C CA . PRO A 1 292 ? 20.224 -0.359 -15.732 1.00 89.94 292 PRO A CA 1
ATOM 2154 C C . PRO A 1 292 ? 18.750 -0.731 -15.528 1.00 89.94 292 PRO A C 1
ATOM 2156 O O . PRO A 1 292 ? 18.430 -1.533 -14.653 1.00 89.94 292 PRO A O 1
ATOM 2159 N N . LEU A 1 293 ? 17.855 -0.222 -16.381 1.00 86.88 293 LEU A N 1
ATOM 2160 C CA . LEU A 1 293 ? 16.410 -0.466 -16.299 1.00 86.88 293 LEU A CA 1
ATOM 2161 C C . LEU A 1 293 ? 16.062 -1.928 -16.599 1.00 86.88 293 LEU A C 1
ATOM 2163 O O . LEU A 1 293 ? 15.273 -2.542 -15.882 1.00 86.88 293 LEU A O 1
ATOM 2167 N N . ALA A 1 294 ? 16.699 -2.499 -17.622 1.00 86.50 294 ALA A N 1
ATOM 2168 C CA . ALA A 1 294 ? 16.556 -3.903 -17.991 1.00 86.50 294 ALA A CA 1
ATOM 2169 C C . ALA A 1 294 ? 17.050 -4.856 -16.887 1.00 86.50 294 ALA A C 1
ATOM 2171 O O . ALA A 1 294 ? 16.487 -5.937 -16.717 1.00 86.50 294 ALA A O 1
ATOM 2172 N N . SER A 1 295 ? 18.077 -4.451 -16.129 1.00 82.88 295 SER A N 1
ATOM 2173 C CA . SER A 1 295 ? 18.628 -5.237 -15.016 1.00 82.88 295 SER A CA 1
ATOM 2174 C C . SER A 1 295 ? 17.825 -5.128 -13.714 1.00 82.88 295 SER A C 1
ATOM 2176 O O . SER A 1 295 ? 17.820 -6.064 -12.917 1.00 82.88 295 SER A O 1
ATOM 2178 N N . ALA A 1 296 ? 17.141 -4.001 -13.491 1.00 70.06 296 ALA A N 1
ATOM 2179 C CA . ALA A 1 296 ? 16.515 -3.681 -12.209 1.00 70.06 296 ALA A CA 1
ATOM 2180 C C . ALA A 1 296 ? 15.069 -4.186 -12.060 1.00 70.06 296 ALA A C 1
ATOM 2182 O O . ALA A 1 296 ? 14.593 -4.341 -10.935 1.00 70.06 296 ALA A O 1
ATOM 2183 N N . ALA A 1 297 ? 14.343 -4.422 -13.156 1.00 59.12 297 ALA A N 1
ATOM 2184 C CA . ALA A 1 297 ? 12.891 -4.587 -13.098 1.00 59.12 297 ALA A CA 1
ATOM 2185 C C . ALA A 1 297 ? 12.421 -6.042 -13.300 1.00 59.12 297 ALA A C 1
ATOM 2187 O O . ALA A 1 297 ? 12.546 -6.623 -14.379 1.00 59.12 297 ALA A O 1
ATOM 2188 N N . GLN A 1 298 ? 11.794 -6.608 -12.262 1.00 58.97 298 GLN A N 1
ATOM 2189 C CA . GLN A 1 298 ? 10.908 -7.772 -12.380 1.00 58.97 298 GLN A CA 1
ATOM 2190 C C . GLN A 1 298 ? 9.507 -7.296 -12.816 1.00 58.97 298 GLN A C 1
ATOM 2192 O O . GLN A 1 298 ? 9.036 -6.252 -12.367 1.00 58.97 298 GLN A O 1
ATOM 2197 N N . GLY A 1 299 ? 8.831 -8.046 -13.693 1.00 61.50 299 GLY A N 1
ATOM 2198 C CA . GLY A 1 299 ? 7.485 -7.718 -14.188 1.00 61.50 299 GLY A CA 1
ATOM 2199 C C . GLY A 1 299 ? 7.433 -6.955 -15.530 1.00 61.50 299 GLY A C 1
ATOM 2200 O O . GLY A 1 299 ? 8.457 -6.812 -16.203 1.00 61.50 299 GLY A O 1
ATOM 2201 N N . PRO A 1 300 ? 6.243 -6.464 -15.943 1.00 65.56 300 PRO A N 1
ATOM 2202 C CA . PRO A 1 300 ? 5.981 -6.010 -17.318 1.00 65.56 300 PRO A CA 1
ATOM 2203 C C . PRO A 1 300 ? 6.871 -4.860 -17.813 1.00 65.56 300 PRO A C 1
ATOM 2205 O O . PRO A 1 300 ? 7.346 -4.897 -18.944 1.00 65.56 300 PRO A O 1
ATOM 2208 N N . ALA A 1 301 ? 7.154 -3.867 -16.963 1.00 68.12 301 ALA A N 1
ATOM 2209 C CA . ALA A 1 301 ? 8.004 -2.728 -17.328 1.00 68.12 301 ALA A CA 1
ATOM 2210 C C . ALA A 1 301 ? 9.469 -3.142 -17.571 1.00 68.12 301 ALA A C 1
ATOM 2212 O O . ALA A 1 301 ? 10.134 -2.621 -18.463 1.00 68.12 301 ALA A O 1
ATOM 2213 N N . GLY A 1 302 ? 9.970 -4.125 -16.815 1.00 77.94 302 GLY A N 1
ATOM 2214 C CA . GLY A 1 302 ? 11.315 -4.668 -17.016 1.00 77.94 302 GLY A CA 1
ATOM 2215 C C . GLY A 1 302 ? 11.432 -5.547 -18.253 1.00 77.94 302 GLY A C 1
ATOM 2216 O O . GLY A 1 302 ? 12.466 -5.557 -18.916 1.00 77.94 302 GLY A O 1
ATOM 2217 N N . GLU A 1 303 ? 10.370 -6.270 -18.607 1.00 81.38 303 GLU A N 1
ATOM 2218 C CA . GLU A 1 303 ? 10.286 -6.960 -19.899 1.00 81.38 303 GLU A CA 1
ATOM 2219 C C . GLU A 1 303 ? 10.292 -5.975 -21.067 1.00 81.38 303 GLU A C 1
ATOM 2221 O O . GLU A 1 303 ? 10.971 -6.203 -22.065 1.00 81.38 303 GLU A O 1
ATOM 2226 N N . GLU A 1 304 ? 9.580 -4.858 -20.943 1.00 85.62 304 GLU A N 1
ATOM 2227 C CA . GLU A 1 304 ? 9.564 -3.811 -21.960 1.00 85.62 304 GLU A CA 1
ATOM 2228 C C . GLU A 1 304 ? 10.932 -3.130 -22.118 1.00 85.62 304 GLU A C 1
ATOM 2230 O O . GLU A 1 304 ? 11.411 -2.975 -23.244 1.00 85.62 304 GLU A O 1
ATOM 2235 N N . ALA A 1 305 ? 11.615 -2.827 -21.009 1.00 88.62 305 ALA A N 1
ATOM 2236 C CA . ALA A 1 3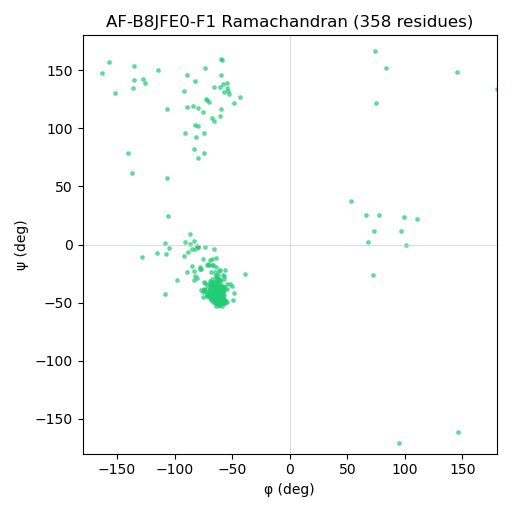05 ? 12.989 -2.326 -21.019 1.00 88.62 305 ALA A CA 1
ATOM 2237 C C . ALA A 1 305 ? 13.975 -3.326 -21.645 1.00 88.62 305 ALA A C 1
ATOM 2239 O O . ALA A 1 305 ? 14.808 -2.928 -22.457 1.00 88.62 305 ALA A O 1
ATOM 2240 N N . ARG A 1 306 ? 13.857 -4.626 -21.334 1.00 90.38 306 ARG A N 1
ATOM 2241 C CA . ARG A 1 306 ? 14.678 -5.685 -21.952 1.00 90.38 306 ARG A CA 1
ATOM 2242 C C . ARG A 1 306 ? 14.441 -5.800 -23.455 1.00 90.38 306 ARG A C 1
ATOM 2244 O O . ARG A 1 306 ? 15.407 -5.902 -24.204 1.00 90.38 306 ARG A O 1
ATOM 2251 N N . ARG A 1 307 ? 13.185 -5.729 -23.910 1.00 90.81 307 ARG A N 1
ATOM 2252 C CA . ARG A 1 307 ? 12.850 -5.728 -25.345 1.00 90.81 307 ARG A CA 1
ATOM 2253 C C . ARG A 1 307 ? 13.433 -4.514 -26.065 1.00 90.81 307 ARG A C 1
ATOM 2255 O O . ARG A 1 307 ? 14.018 -4.668 -27.134 1.00 90.81 307 ARG A O 1
ATOM 2262 N N . ALA A 1 308 ? 13.312 -3.327 -25.472 1.00 92.75 308 ALA A N 1
ATOM 2263 C CA . ALA A 1 308 ? 13.903 -2.111 -26.024 1.00 92.75 308 ALA A CA 1
ATOM 2264 C C . ALA A 1 308 ? 15.435 -2.212 -26.100 1.00 92.75 308 ALA A C 1
ATOM 2266 O O . ALA A 1 308 ? 16.012 -1.942 -27.152 1.00 92.75 308 ALA A O 1
ATOM 2267 N N . LEU A 1 309 ? 16.084 -2.665 -25.020 1.00 95.12 309 LEU A N 1
ATOM 2268 C CA . LEU A 1 309 ? 17.530 -2.885 -24.976 1.00 95.12 309 LEU A CA 1
ATOM 2269 C C . LEU A 1 309 ? 17.979 -3.862 -26.072 1.00 95.12 309 LEU A C 1
ATOM 2271 O O . LEU A 1 309 ? 18.902 -3.546 -26.815 1.00 95.12 309 LEU A O 1
ATOM 2275 N N . ALA A 1 310 ? 17.297 -5.002 -26.217 1.00 94.88 310 ALA A N 1
ATOM 2276 C CA . ALA A 1 310 ? 17.606 -6.007 -27.233 1.00 94.88 310 ALA A CA 1
ATOM 2277 C C . ALA A 1 310 ? 17.493 -5.446 -28.659 1.00 94.88 310 ALA A C 1
ATOM 2279 O O . ALA A 1 310 ? 18.370 -5.677 -29.489 1.00 94.88 310 ALA A O 1
ATOM 2280 N N . ALA A 1 311 ? 16.457 -4.649 -28.940 1.00 95.50 311 ALA A N 1
ATOM 2281 C CA . ALA A 1 311 ? 16.281 -4.017 -30.245 1.00 95.50 311 ALA A CA 1
ATOM 2282 C C . ALA A 1 311 ? 17.411 -3.022 -30.570 1.00 95.50 311 ALA A C 1
ATOM 2284 O O . ALA A 1 311 ? 17.933 -3.019 -31.690 1.00 95.50 311 ALA A O 1
ATOM 2285 N N . VAL A 1 312 ? 17.819 -2.201 -29.593 1.00 96.75 312 VAL A N 1
ATOM 2286 C CA . VAL A 1 312 ? 18.934 -1.250 -29.744 1.00 96.75 312 VAL A CA 1
ATOM 2287 C C . VAL A 1 312 ? 20.263 -1.991 -29.909 1.00 96.75 312 VAL A C 1
ATOM 2289 O O . VAL A 1 312 ? 21.022 -1.670 -30.825 1.00 96.75 312 VAL A O 1
ATOM 2292 N N . ALA A 1 313 ? 20.518 -3.007 -29.080 1.00 96.69 313 ALA A N 1
ATOM 2293 C CA . ALA A 1 313 ? 21.725 -3.828 -29.135 1.00 96.69 313 ALA A CA 1
ATOM 2294 C C . ALA A 1 313 ? 21.846 -4.544 -30.483 1.00 96.69 313 ALA A C 1
ATOM 2296 O O . ALA A 1 313 ? 22.891 -4.454 -31.123 1.00 96.69 313 ALA A O 1
ATOM 2297 N N . LYS A 1 314 ? 20.757 -5.144 -30.983 1.00 96.50 314 LYS A N 1
ATOM 2298 C CA . LYS A 1 314 ? 20.716 -5.765 -32.313 1.00 96.50 314 LYS A CA 1
ATOM 2299 C C . LYS A 1 314 ? 21.073 -4.770 -33.414 1.00 96.50 314 LYS A C 1
ATOM 2301 O O . LYS A 1 314 ? 21.935 -5.054 -34.242 1.00 96.50 314 LYS A O 1
ATOM 2306 N N . ARG A 1 315 ? 20.430 -3.595 -33.422 1.00 95.69 315 ARG A N 1
ATOM 2307 C CA . ARG A 1 315 ? 20.676 -2.561 -34.439 1.00 95.69 315 ARG A CA 1
ATOM 2308 C C . ARG A 1 315 ? 22.132 -2.103 -34.426 1.00 95.69 315 ARG A C 1
ATOM 2310 O O . ARG A 1 315 ? 22.748 -2.033 -35.484 1.00 95.69 315 ARG A O 1
ATOM 2317 N N . LEU A 1 316 ? 22.684 -1.815 -33.247 1.00 95.62 316 LEU A N 1
ATOM 2318 C CA . LEU A 1 316 ? 24.080 -1.402 -33.122 1.00 95.62 316 LEU A CA 1
ATOM 2319 C C . LEU A 1 316 ? 25.047 -2.530 -33.507 1.00 95.62 316 LEU A C 1
ATOM 2321 O O . LEU A 1 316 ? 26.038 -2.280 -34.189 1.00 95.62 316 LEU A O 1
ATOM 2325 N N . GLY A 1 317 ? 24.731 -3.763 -33.110 1.00 94.00 317 GLY A N 1
ATOM 2326 C CA . GLY A 1 317 ? 25.510 -4.951 -33.425 1.00 94.00 317 GLY A CA 1
ATOM 2327 C C . GLY A 1 317 ? 25.701 -5.134 -34.927 1.00 94.00 317 GLY A C 1
ATOM 2328 O O . GLY A 1 317 ? 26.833 -5.247 -35.390 1.00 94.00 317 GLY A O 1
ATOM 2329 N N . VAL A 1 318 ? 24.613 -5.050 -35.701 1.00 93.75 318 VAL A N 1
ATOM 2330 C CA . VAL A 1 318 ? 24.665 -5.123 -37.172 1.00 93.75 318 VAL A CA 1
ATOM 2331 C C . VAL A 1 318 ? 25.537 -4.014 -37.763 1.00 93.75 318 VAL A C 1
ATOM 2333 O O . VAL A 1 318 ? 26.388 -4.299 -38.602 1.00 93.75 318 VAL A O 1
ATOM 2336 N N . LEU A 1 319 ? 25.372 -2.763 -37.316 1.00 92.94 319 LEU A N 1
ATOM 2337 C CA . LEU A 1 319 ? 26.156 -1.635 -37.837 1.00 92.94 319 LEU A CA 1
ATOM 2338 C C . LEU A 1 319 ? 27.659 -1.803 -37.580 1.00 92.94 319 LEU A C 1
ATOM 2340 O O . LEU A 1 319 ? 28.462 -1.461 -38.442 1.00 92.94 319 LEU A O 1
ATOM 2344 N N . LEU A 1 320 ? 28.045 -2.346 -36.422 1.00 93.38 320 LEU A N 1
ATOM 2345 C CA . LEU A 1 320 ? 29.449 -2.597 -36.083 1.00 93.38 320 LEU A CA 1
ATOM 2346 C C . LEU A 1 320 ? 30.041 -3.798 -36.829 1.00 93.38 320 LEU A C 1
ATOM 2348 O O . LEU A 1 320 ? 31.223 -3.768 -37.154 1.00 93.38 320 LEU A O 1
ATOM 2352 N N . VAL A 1 321 ? 29.246 -4.829 -37.129 1.00 91.56 321 VAL A N 1
ATOM 2353 C CA . VAL A 1 321 ? 29.701 -5.964 -37.953 1.00 91.56 321 VAL A CA 1
ATOM 2354 C C . VAL A 1 321 ? 29.897 -5.538 -39.409 1.00 91.56 321 VAL A C 1
ATOM 2356 O O . VAL A 1 321 ? 30.904 -5.883 -40.019 1.00 91.56 321 VAL A O 1
ATOM 2359 N N . VAL A 1 322 ? 28.952 -4.776 -39.966 1.00 88.88 322 VAL A N 1
ATOM 2360 C CA . VAL A 1 322 ? 28.959 -4.378 -41.385 1.00 88.88 322 VAL A CA 1
ATOM 2361 C C . VAL A 1 322 ? 29.856 -3.159 -41.647 1.00 88.88 322 VAL A C 1
ATOM 2363 O O . VAL A 1 322 ? 30.375 -3.010 -42.750 1.00 88.88 322 VAL A O 1
ATOM 2366 N N . GLY A 1 323 ? 30.061 -2.292 -40.651 1.00 84.62 323 GLY A N 1
ATOM 2367 C CA . GLY A 1 323 ? 30.790 -1.029 -40.808 1.00 84.62 323 GLY A CA 1
ATOM 2368 C C . GLY A 1 323 ? 29.975 0.079 -41.487 1.00 84.62 323 GLY A C 1
ATOM 2369 O O . GLY A 1 323 ? 30.546 0.970 -42.114 1.00 84.62 323 GLY A O 1
ATOM 2370 N N . ASP A 1 324 ? 28.641 0.027 -41.402 1.00 79.69 324 ASP A N 1
ATOM 2371 C CA . ASP A 1 324 ? 27.754 1.024 -42.012 1.00 79.69 324 ASP A CA 1
ATOM 2372 C C . ASP A 1 324 ? 27.578 2.243 -41.090 1.00 79.69 324 ASP A C 1
ATOM 2374 O O . ASP A 1 324 ? 27.130 2.131 -39.946 1.00 79.69 324 ASP A O 1
ATOM 2378 N N . GLY A 1 325 ? 27.979 3.423 -41.569 1.00 77.62 325 GLY A N 1
ATOM 2379 C CA . GLY A 1 325 ? 27.895 4.684 -40.823 1.00 77.62 325 GLY A CA 1
ATOM 2380 C C . GLY A 1 325 ? 28.815 4.801 -39.596 1.00 77.62 325 GLY A C 1
ATOM 2381 O O . GLY A 1 325 ? 28.763 5.819 -38.905 1.00 77.62 325 GLY A O 1
ATOM 2382 N N . ARG A 1 326 ? 29.656 3.795 -39.304 1.00 86.50 326 ARG A N 1
ATOM 2383 C CA . ARG A 1 326 ? 30.662 3.800 -38.224 1.00 86.50 326 ARG A CA 1
ATOM 2384 C C . ARG A 1 326 ? 31.803 2.806 -38.497 1.00 86.50 326 ARG A C 1
ATOM 2386 O O . ARG A 1 326 ? 31.584 1.852 -39.239 1.00 86.50 326 ARG A O 1
ATOM 2393 N N . PRO A 1 327 ? 33.004 2.996 -37.908 1.00 88.69 327 PRO A N 1
ATOM 2394 C CA . PRO A 1 327 ? 34.102 2.042 -38.051 1.00 88.69 327 PRO A CA 1
ATOM 2395 C C . PRO A 1 327 ? 33.672 0.627 -37.633 1.00 88.69 327 PRO A C 1
ATOM 2397 O O . PRO A 1 327 ? 33.024 0.493 -36.588 1.00 88.69 327 PRO A O 1
ATOM 2400 N N . PRO A 1 328 ? 34.009 -0.411 -38.420 1.00 90.00 328 PRO A N 1
ATOM 2401 C CA . PRO A 1 328 ? 33.647 -1.777 -38.080 1.00 90.00 328 PRO A CA 1
ATOM 2402 C C . PRO A 1 328 ? 34.377 -2.231 -36.811 1.00 90.00 328 PRO A C 1
ATOM 2404 O O . PRO A 1 328 ? 35.580 -2.021 -36.654 1.00 90.00 328 PRO A O 1
ATOM 2407 N N . ASP A 1 329 ? 33.633 -2.886 -35.927 1.00 93.06 329 ASP A N 1
ATOM 2408 C CA . ASP A 1 329 ? 34.120 -3.586 -34.737 1.00 93.06 329 ASP A CA 1
ATOM 2409 C C . ASP A 1 329 ? 33.310 -4.886 -34.592 1.00 93.06 329 ASP A C 1
ATOM 2411 O O . ASP A 1 329 ? 32.341 -4.948 -33.824 1.00 93.06 329 ASP A O 1
ATOM 2415 N N . PRO A 1 330 ? 33.644 -5.927 -35.380 1.00 90.94 330 PRO A N 1
ATOM 2416 C CA . PRO A 1 330 ? 32.869 -7.164 -35.417 1.00 90.94 330 PRO A CA 1
ATOM 2417 C C . PRO A 1 330 ? 32.802 -7.874 -34.062 1.00 90.94 330 PRO A C 1
ATOM 2419 O O . PRO A 1 330 ? 31.769 -8.451 -33.728 1.00 90.94 330 PRO A O 1
ATOM 2422 N N . ALA A 1 331 ? 33.854 -7.769 -33.242 1.00 91.94 331 ALA A N 1
ATOM 2423 C CA . ALA A 1 331 ? 33.898 -8.368 -31.911 1.00 91.94 331 ALA A CA 1
ATOM 2424 C C . ALA A 1 331 ? 32.855 -7.737 -30.979 1.00 91.94 331 ALA A C 1
ATOM 2426 O O . ALA A 1 331 ? 32.047 -8.443 -30.366 1.00 91.94 331 ALA A O 1
ATOM 2427 N N . ARG A 1 332 ? 32.821 -6.400 -30.910 1.00 94.31 332 ARG A N 1
ATOM 2428 C CA . ARG A 1 332 ? 31.794 -5.683 -30.146 1.00 94.31 332 ARG A CA 1
ATOM 2429 C C . ARG A 1 332 ? 30.407 -5.883 -30.746 1.00 94.31 332 ARG A C 1
ATOM 2431 O O . ARG A 1 332 ? 29.440 -6.056 -30.006 1.00 94.31 332 ARG A O 1
ATOM 2438 N N . GLY A 1 333 ? 30.308 -5.877 -32.074 1.00 93.69 333 GLY A N 1
ATOM 2439 C CA . GLY A 1 333 ? 29.055 -6.083 -32.789 1.00 93.69 333 GLY A CA 1
ATOM 2440 C C . GLY A 1 333 ? 28.420 -7.436 -32.467 1.00 93.69 333 GLY A C 1
ATOM 2441 O O . GLY A 1 333 ? 27.242 -7.499 -32.117 1.00 93.69 333 GLY A O 1
ATOM 2442 N N . ARG A 1 334 ? 29.222 -8.503 -32.472 1.00 94.12 334 ARG A N 1
ATOM 2443 C CA . ARG A 1 334 ? 28.804 -9.850 -32.080 1.00 94.12 334 ARG A CA 1
ATOM 2444 C C . ARG A 1 334 ? 28.360 -9.923 -30.621 1.00 94.12 334 ARG A C 1
ATOM 2446 O O . ARG A 1 334 ? 27.291 -10.459 -30.358 1.00 94.12 334 ARG A O 1
ATOM 2453 N N . ALA A 1 335 ? 29.113 -9.331 -29.693 1.00 95.38 335 ALA A N 1
ATOM 2454 C CA . ALA A 1 335 ? 28.734 -9.318 -28.278 1.00 95.38 335 ALA A CA 1
ATOM 2455 C C . ALA A 1 335 ? 27.353 -8.672 -28.041 1.00 95.38 335 ALA A C 1
ATOM 2457 O O . ALA A 1 335 ? 26.577 -9.143 -27.211 1.00 95.38 335 ALA A O 1
ATOM 2458 N N . LEU A 1 336 ? 27.017 -7.623 -28.798 1.00 96.25 336 LEU A N 1
ATOM 2459 C CA . LEU A 1 336 ? 25.700 -6.980 -28.739 1.00 96.25 336 LEU A CA 1
ATOM 2460 C C . LEU A 1 336 ? 24.586 -7.837 -29.363 1.00 96.25 336 LEU A C 1
ATOM 2462 O O . LEU A 1 336 ? 23.457 -7.829 -28.871 1.00 96.25 336 LEU A O 1
ATOM 2466 N N . LEU A 1 337 ? 24.885 -8.586 -30.428 1.00 96.31 337 LEU A N 1
ATOM 2467 C CA . LEU A 1 337 ? 23.943 -9.550 -31.009 1.00 96.31 337 LEU A CA 1
ATOM 2468 C C . LEU A 1 337 ? 23.678 -10.716 -30.045 1.00 96.31 337 LEU A C 1
ATOM 2470 O O . LEU A 1 337 ? 22.528 -11.126 -29.892 1.00 96.31 337 LEU A O 1
ATOM 2474 N N . ASP A 1 338 ? 24.707 -11.187 -29.340 1.00 94.94 338 ASP A N 1
ATOM 2475 C CA . ASP A 1 338 ? 24.580 -12.193 -28.283 1.00 94.94 338 ASP A CA 1
ATOM 2476 C C . ASP A 1 338 ? 23.755 -11.661 -27.091 1.00 94.94 338 ASP A C 1
ATOM 2478 O O . ASP A 1 338 ? 22.881 -12.370 -26.589 1.00 94.94 338 ASP A O 1
ATOM 2482 N N . GLU A 1 339 ? 23.950 -10.397 -26.678 1.00 93.62 339 GLU A N 1
ATOM 2483 C CA . GLU A 1 339 ? 23.128 -9.726 -25.648 1.00 93.62 339 GLU A CA 1
ATOM 2484 C C . GLU A 1 339 ? 21.642 -9.703 -26.053 1.00 93.62 339 GLU A C 1
ATOM 2486 O O . GLU A 1 339 ? 20.769 -10.087 -25.270 1.00 93.62 339 GLU A O 1
ATOM 2491 N N . ALA A 1 340 ? 21.343 -9.318 -27.296 1.00 93.94 340 ALA A N 1
ATOM 2492 C CA . ALA A 1 340 ? 19.978 -9.304 -27.819 1.00 93.94 340 ALA A CA 1
ATOM 2493 C C . ALA A 1 340 ? 19.376 -10.717 -27.954 1.00 93.94 340 ALA A C 1
ATOM 2495 O O . ALA A 1 340 ? 18.201 -10.921 -27.637 1.00 93.94 340 ALA A O 1
ATOM 2496 N N . CYS A 1 341 ? 20.176 -11.708 -28.358 1.00 93.69 341 CYS A N 1
ATOM 2497 C CA . CYS A 1 341 ? 19.761 -13.108 -28.420 1.00 93.69 341 CYS A CA 1
ATOM 2498 C C . CYS A 1 341 ? 19.413 -13.662 -27.029 1.00 93.69 341 CYS A C 1
ATOM 2500 O O . CYS A 1 341 ? 18.358 -14.272 -26.850 1.00 93.69 341 CYS A O 1
ATOM 2502 N N . GLY A 1 342 ? 20.245 -13.386 -26.017 1.00 89.69 342 GLY A N 1
ATOM 2503 C CA . GLY A 1 342 ? 19.992 -13.771 -24.624 1.00 89.69 342 GLY A CA 1
ATOM 2504 C C . GLY A 1 342 ? 18.721 -13.146 -24.033 1.00 89.69 342 GLY A C 1
ATOM 2505 O O . GLY A 1 342 ? 18.129 -13.698 -23.106 1.00 89.69 342 GLY A O 1
ATOM 2506 N N . ALA A 1 343 ? 18.261 -12.030 -24.604 1.00 86.31 343 ALA A N 1
ATOM 2507 C CA . ALA A 1 343 ? 16.991 -11.390 -24.274 1.00 86.31 343 ALA A CA 1
ATOM 2508 C C . ALA A 1 343 ? 15.779 -11.947 -25.058 1.00 86.31 343 ALA A C 1
ATOM 2510 O O . ALA A 1 343 ? 14.656 -11.487 -24.842 1.00 86.31 343 ALA A O 1
ATOM 2511 N N . GLY A 1 344 ? 15.980 -12.941 -25.931 1.00 86.12 344 GLY A N 1
ATOM 2512 C CA . GLY A 1 344 ? 14.926 -13.638 -26.676 1.00 86.12 344 GLY A CA 1
ATOM 2513 C C . GLY A 1 344 ? 14.675 -13.132 -28.102 1.00 86.12 344 GLY A C 1
ATOM 2514 O O . GLY A 1 344 ? 13.673 -13.521 -28.703 1.00 86.12 344 GLY A O 1
ATOM 2515 N N . ASP A 1 345 ? 15.542 -12.282 -28.668 1.00 91.38 345 ASP A N 1
ATOM 2516 C CA . ASP A 1 345 ? 15.423 -11.836 -30.064 1.00 91.38 345 ASP A CA 1
ATOM 2517 C C . ASP A 1 345 ? 15.972 -12.905 -31.029 1.00 91.38 345 ASP A C 1
ATOM 2519 O O . ASP A 1 345 ? 17.181 -13.064 -31.208 1.00 91.38 345 ASP A O 1
ATOM 2523 N N . ALA A 1 346 ? 15.068 -13.657 -31.665 1.00 91.25 346 ALA A N 1
ATOM 2524 C CA . ALA A 1 346 ? 15.427 -14.765 -32.553 1.00 91.25 346 ALA A CA 1
ATOM 2525 C C . ALA A 1 346 ? 16.200 -14.326 -33.810 1.00 91.25 346 ALA A C 1
ATOM 2527 O O . ALA A 1 346 ? 16.955 -15.123 -34.373 1.00 91.25 346 ALA A O 1
ATOM 2528 N N . ASP A 1 347 ? 16.024 -13.084 -34.268 1.00 93.12 347 ASP A N 1
ATOM 2529 C CA . ASP A 1 347 ? 16.776 -12.557 -35.408 1.00 93.12 347 ASP A CA 1
ATOM 2530 C C . ASP A 1 347 ? 18.207 -12.231 -34.992 1.00 93.12 347 ASP A C 1
ATOM 2532 O O . ASP A 1 347 ? 19.141 -12.575 -35.715 1.00 93.12 347 ASP A O 1
ATOM 2536 N N . ALA A 1 348 ? 18.388 -11.646 -33.803 1.00 92.44 348 ALA A N 1
ATOM 2537 C CA . ALA A 1 348 ? 19.712 -11.423 -33.232 1.00 92.44 348 ALA A CA 1
ATOM 2538 C C . ALA A 1 348 ? 20.486 -12.737 -33.063 1.00 92.44 348 ALA A C 1
ATOM 2540 O O . ALA A 1 348 ? 21.666 -12.779 -33.392 1.00 92.44 348 ALA A O 1
ATOM 2541 N N . CYS A 1 349 ? 19.823 -13.821 -32.641 1.00 92.62 349 CYS A N 1
ATOM 2542 C CA . CYS A 1 349 ? 20.463 -15.135 -32.529 1.00 92.62 349 CYS A CA 1
ATOM 2543 C C . CYS A 1 349 ? 21.012 -15.651 -33.869 1.00 92.62 349 CYS A C 1
ATOM 2545 O O . CYS A 1 349 ? 22.106 -16.213 -33.908 1.00 92.62 349 CYS A O 1
ATOM 2547 N N . ARG A 1 350 ? 20.277 -15.457 -34.974 1.00 93.81 350 ARG A N 1
ATOM 2548 C CA . ARG A 1 350 ? 20.758 -15.843 -36.313 1.00 93.81 350 ARG A CA 1
ATOM 2549 C C . ARG A 1 350 ? 21.928 -14.966 -36.750 1.00 93.81 350 ARG A C 1
ATOM 2551 O O . ARG A 1 350 ? 22.968 -15.488 -37.127 1.00 93.81 350 ARG A O 1
ATOM 2558 N N . LEU A 1 351 ? 21.788 -13.649 -36.599 1.00 92.81 351 LEU A N 1
ATOM 2559 C CA . LEU A 1 351 ? 22.832 -12.681 -36.944 1.00 92.81 351 LEU A CA 1
ATOM 2560 C C . LEU A 1 351 ? 24.127 -12.908 -36.149 1.00 92.81 351 LEU A C 1
ATOM 2562 O O . LEU A 1 351 ? 25.213 -12.775 -36.705 1.00 92.81 351 LEU A O 1
ATOM 2566 N N . ALA A 1 352 ? 24.031 -13.276 -34.869 1.00 89.81 352 ALA A N 1
ATOM 2567 C CA . ALA A 1 352 ? 25.185 -13.617 -34.041 1.00 89.81 352 ALA A CA 1
ATOM 2568 C C . ALA A 1 352 ? 25.917 -14.868 -34.557 1.00 89.81 352 ALA A C 1
ATOM 2570 O O . ALA A 1 352 ? 27.149 -14.894 -34.605 1.00 89.81 352 ALA A O 1
ATOM 2571 N N . ALA A 1 353 ? 25.166 -15.894 -34.971 1.00 90.31 353 ALA A N 1
ATOM 2572 C CA . ALA A 1 353 ? 25.725 -17.115 -35.545 1.00 90.31 353 ALA A CA 1
ATOM 2573 C C . ALA A 1 353 ? 26.410 -16.855 -36.897 1.00 90.31 353 ALA A C 1
ATOM 2575 O O . ALA A 1 353 ? 27.512 -17.358 -37.125 1.00 90.31 353 ALA A O 1
ATOM 2576 N N . ASP A 1 354 ? 25.795 -16.033 -37.750 1.00 89.25 354 ASP A N 1
ATOM 2577 C CA . ASP A 1 354 ? 26.351 -15.635 -39.046 1.00 89.25 354 ASP A CA 1
ATOM 2578 C C . ASP A 1 354 ? 27.630 -14.802 -38.867 1.00 89.25 354 ASP A C 1
ATOM 2580 O O . ASP A 1 354 ? 28.646 -15.073 -39.506 1.00 89.25 354 ASP A O 1
ATOM 2584 N N . ALA A 1 355 ? 27.631 -13.846 -37.930 1.00 85.12 355 ALA A N 1
ATOM 2585 C CA . ALA A 1 355 ? 28.816 -13.056 -37.596 1.00 85.12 355 ALA A CA 1
ATOM 2586 C C . ALA A 1 355 ? 29.972 -13.938 -37.089 1.00 85.12 355 ALA A C 1
ATOM 2588 O O . ALA A 1 355 ? 31.116 -13.751 -37.490 1.00 85.12 355 ALA A O 1
ATOM 2589 N N . ALA A 1 356 ? 29.680 -14.964 -36.281 1.00 81.25 356 ALA A N 1
ATOM 2590 C CA . ALA A 1 356 ? 30.680 -15.926 -35.809 1.00 81.25 356 ALA A CA 1
ATOM 2591 C C . ALA A 1 356 ? 31.269 -16.817 -36.922 1.00 81.25 356 ALA A C 1
ATOM 2593 O O . ALA A 1 356 ? 32.288 -17.482 -36.713 1.00 81.25 356 ALA A O 1
ATOM 2594 N N . ALA A 1 357 ? 30.616 -16.905 -38.082 1.00 77.94 357 ALA A N 1
ATOM 2595 C CA . ALA A 1 357 ? 31.139 -17.614 -39.244 1.00 77.94 357 ALA A CA 1
ATOM 2596 C C . ALA A 1 357 ? 32.113 -16.759 -40.071 1.00 77.94 357 ALA A C 1
ATOM 2598 O O . ALA A 1 357 ? 32.952 -17.336 -40.750 1.00 77.94 357 ALA A O 1
ATOM 2599 N N . LEU A 1 358 ? 32.036 -15.425 -39.982 1.00 70.94 358 LEU A N 1
ATOM 2600 C CA . LEU A 1 358 ? 32.935 -14.493 -40.680 1.00 70.94 358 LEU A CA 1
ATOM 2601 C C . LEU A 1 358 ? 34.322 -14.375 -40.021 1.00 70.94 358 LEU A C 1
ATOM 2603 O O . LEU A 1 358 ? 35.276 -13.986 -40.686 1.00 70.94 358 LEU A O 1
ATOM 2607 N N . ASP A 1 359 ? 34.436 -14.733 -38.739 1.00 62.47 359 ASP A N 1
ATOM 2608 C CA . ASP A 1 359 ? 35.697 -14.749 -37.977 1.00 62.47 359 ASP A CA 1
ATOM 2609 C C . ASP A 1 359 ? 36.559 -16.014 -38.226 1.00 62.47 359 ASP A C 1
ATOM 2611 O O . ASP A 1 359 ? 37.623 -16.159 -37.618 1.00 62.47 359 ASP A O 1
ATOM 2615 N N . ARG A 1 360 ? 36.095 -16.965 -39.054 1.00 55.38 360 ARG A N 1
ATOM 2616 C CA . ARG A 1 360 ? 36.757 -18.254 -39.345 1.00 55.38 360 ARG A CA 1
ATOM 2617 C C . ARG A 1 360 ? 37.350 -18.302 -40.745 1.00 55.38 360 ARG A C 1
ATOM 2619 O O . ARG A 1 360 ? 38.455 -18.875 -40.865 1.00 55.38 360 ARG A O 1
#

Radius of gyration: 28.22 Å; Cα contacts (8 Å, |Δi|>4): 510; chains: 1; bounding box: 66×42×95 Å

Solvent-accessible surface area (backbone atoms only — not comparable to full-atom values): 18470 Å² total; per-residue (Å²): 136,86,78,79,71,83,72,82,78,72,51,70,71,56,50,46,70,63,11,60,55,41,52,52,50,54,51,47,33,51,50,45,41,52,54,46,49,74,76,45,60,44,71,40,66,68,56,41,49,73,77,28,25,32,36,52,68,50,34,56,72,73,40,65,64,21,42,55,49,9,38,40,36,45,61,34,69,68,51,42,53,51,48,50,70,44,35,47,63,52,42,28,53,44,18,59,73,62,37,49,74,54,35,51,52,38,34,54,50,1,23,39,30,1,39,22,35,25,48,70,66,66,54,80,65,44,56,32,44,56,18,16,44,32,2,48,49,21,16,44,53,29,37,48,40,58,74,56,72,36,71,71,51,35,76,68,27,64,66,49,58,60,52,42,51,44,55,49,58,54,58,53,46,57,80,80,41,97,67,61,65,43,15,29,52,25,0,20,54,42,7,24,54,49,21,47,60,66,65,53,84,84,88,83,62,74,67,76,53,43,62,61,50,51,52,49,50,48,42,42,56,56,36,58,46,64,51,69,64,56,53,49,48,52,53,47,54,52,50,34,53,51,19,59,74,72,66,37,59,68,56,28,50,52,48,51,53,53,36,51,76,70,69,54,77,54,85,62,53,53,54,51,49,16,53,49,30,47,72,78,63,41,41,68,61,13,47,68,47,21,50,61,49,33,74,70,38,84,60,73,70,13,52,50,31,36,52,52,38,22,54,47,29,29,55,48,11,53,32,18,53,73,33,60,99,44,79,62,39,51,70,62,11,35,54,25,9,48,54,8,26,78,66,67,37,70,65,24,43,51,52,27,54,55,54,63,57,74,78,108

Mean predicted aligned error: 9.99 Å

Nearest PDB structures (foldseek):
  5f5b-assembly1_A  TM=8.002E-01  e=7.588E-04  Escherichia coli
  6pjq-assembly1_A  TM=7.954E-01  e=8.950E-04  Escherichia coli
  5f5k-assembly1_A  TM=7.878E-01  e=1.147E-03  Escherichia coli
  3txt-assembly1_A  TM=7.788E-01  e=1.882E-03  Escherichia coli K-12
  2nr9-assembly1_A  TM=7.882E-01  e=3.088E-03  Haemophilus influenzae 86-028NP

Organism: Anaeromyxobacter dehalogenans (strain ATCC BAA-258 / DSM 21875 / 2CP-1) (NCBI:txid455488)

InterPro domains:
  IPR022764 Peptidase S54, rhomboid domain [PF01694] (62-200)
  IPR035952 Rhomboid-like superfamily [G3DSA:1.20.1540.10] (14-204)
  IPR035952 Rhomboid-like superfamily [SSF144091] (16-205)
  IPR050925 Rhomboid protease S54 [PTHR43731] (20-208)

Foldseek 3Di:
DDDPDPDPDDPPVRLCVLQVLLVVLLVLLVVLAVVLVVVHALQDPVSLVVSQWLALLVLLVPNVCSLQSLASRANDDVRSCLCCVLQSVLLSVLCNVLNNVLSVVQLRLQSNQLSLQLLVVPPRTGHHNQSSSLLSVLLVLLLLCVVQVDPVCSVVDPVCVVNVVSVVSSVCCVVPDVHRVRSSVRSNVLSNQSSNVSNDDDDDDPVSVVVSVVVSVVSSVVSSPDDPLSVLLVVLLVQLVVCLVVLPLVSNVVSLVVCVVVVNPRPCSLLSVLSSCVSVPVLVVSLVSLVVLCVPDDDDSNLVSLQSNLVSLQVVLVCQLVVPPHDHDNVSSLVSLVSSVVSPDPVSVVVSVVSVVVVD